Protein AF-0000000078080492 (afdb_homodimer)

Nearest PDB structures (foldseek):
  1yvw-assembly1_A  TM=6.696E-01  e=3.455E-02  Bacillus cereus
  1yxb-assembly1_C  TM=6.963E-01  e=4.583E-01  Streptomyces coelicolor
  6j22-assembly1_A  TM=6.161E-01  e=7.126E-01  Shigella flexneri
  1yvw-assembly1_A  TM=6.633E-01  e=2.382E-02  Bacillus cereus
  1yxb-assembly1_C  TM=6.963E-01  e=5.446E-01  Streptomyces coelicolor

Organism: NCBI:txid2126985

Radius of gyration: 22.15 Å; Cα contacts (8 Å, |Δi|>4): 502; chains: 2; bounding box: 46×71×59 Å

pLDDT: mean 95.59, std 10.26, range [23.62, 98.94]

Solvent-accessible surface area (backbone atoms only — not comparable to full-atom values): 17745 Å² total; per-residue (Å²): 131,82,81,79,72,78,74,51,71,54,53,49,44,43,51,50,21,51,43,71,68,43,63,60,50,94,50,61,45,82,56,41,52,79,73,38,47,66,61,50,50,50,45,51,48,54,40,50,52,27,48,50,46,27,54,50,17,54,75,65,64,33,58,69,46,34,53,49,20,53,29,46,34,52,50,44,52,42,39,44,23,31,48,40,19,44,61,55,62,61,41,35,51,41,46,50,52,26,60,59,29,23,47,17,78,30,68,68,50,34,54,50,26,46,58,50,41,64,74,37,90,91,26,77,86,54,57,61,43,67,45,77,20,74,78,71,57,35,20,41,37,25,34,64,85,79,60,46,77,42,71,28,80,76,42,46,77,64,76,64,64,79,71,70,103,131,83,80,80,73,78,75,51,72,52,52,50,45,44,51,52,21,50,43,71,68,43,62,63,49,94,48,61,46,83,56,41,52,78,74,36,46,65,61,49,49,51,46,50,47,53,37,50,51,27,49,50,46,27,55,50,18,53,75,65,62,33,59,69,47,32,52,50,21,52,28,47,33,51,52,44,50,43,41,45,24,32,47,41,20,43,63,55,64,60,42,35,51,41,44,49,53,24,60,59,30,24,45,16,80,30,67,66,50,34,53,51,26,46,57,50,42,66,74,37,90,91,27,78,86,54,57,62,43,67,45,78,19,75,76,71,56,37,20,42,36,23,34,63,85,79,61,46,76,42,70,28,78,76,42,47,78,6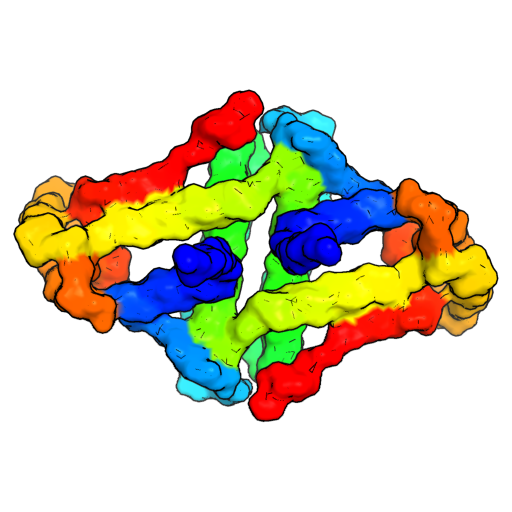3,76,63,64,79,72,70,103

InterPro domains:
  IPR021130 Phosphoribosyl-ATP pyrophosphohydrolase-like [PF01503] (13-99)
  IPR023292 NTP pyrophosphohydrolase-like domain superfamily [G3DSA:1.10.3420.10] (1-165)
  IPR033653 NTP pyrophosphohydrolase, DR2231-like [cd11530] (10-102)

Sequence (330 aa):
MSQNQEMTNFQCVGEFHEVFGHPKPATLQKNILSENPKLAQFRLSLIREEFNELIHAVEQDNMVEVIDALGDILYVVYGMGQAFGIDLDKTFRIVHASNMSKLCRNEEEAKETVEYYKTVPGFENVEVKYRLASDGTHYVVYNAESGKILKSKYFTLPNFTEMMAMSQNQEMTNFQCVGEFHEVFGHPKPATLQKNILSENPKLAQFRLSLIREEFNELIHAVEQDNMVEVIDALGDILYVVYGMGQAFGIDLDKTFRIVHASNMSKLCRNEEEAKETVEYYKTVPGFENVEVKYRLASDGTHYVVYNAESGKILKSKYFTLPNFTEMMA

Secondary structure (DSSP, 8-state):
-----PPPHHHHHHHHHHHHT----SS--TTHHHH-HHHHHHHHHHHHHHHHHHHHHHHTT-HHHHHHHHHHHHHHHHHHHHHHT--HHHHHHHHHHHHHTTSBSSHHHHHHHHHHHTTSTT-TT--EEEEE-TTSS-EEEEETTT--B---TT------GGGG-/-----PPPHHHHHHHHHHHHT----SS--TTHHHH-HHHHHHHHHHHHHHHHHHHHHHHTT-HHHHHHHHHHHHHHHHHHHHHHT--HHHHHHHHHHHHHTTSBSSHHHHHHHHHHHTTSTT-TT--EEEEE-TTSS-EEEEETTT--B---TT------GGGG-

Foldseek 3Di:
DPPPPDDDLLVVLLVVCVVVVHAADQAAQLCCCVVPVVVVVVLVVQLVVLVVQLVVCVVVVNVVSNVVSVVSNSSSVSVVCRNRRHDVVVVVVLVVVLVVQQKAQAPVQQVVQQVVLCVDPPCVPWRKDKDQDPVRGIIWIAGPVPRHTDGGPRGDDRDCPVRSD/DPPPPDDDLLVVLVVVCVVVVHAADQAAQLCCCVVPVVVVVVLVVQLVVLVVQLVVCVVVVNVVSNVVSVVSNSSSVSVVCRNRRHDVVVVVVLVVVLVVQQKAQAVVQQVVQQVVLCVDPPCVPWRKDKDQDPVRGIIWIAGPPPRHTDGGPRGDDRDCPVRSD

Structure (mmCIF, N/CA/C/O backbone):
data_AF-0000000078080492-model_v1
#
loop_
_entity.id
_entity.type
_entity.pdbx_description
1 polymer 'Nucleoside Triphosphate Pyrophosphohydrolase'
#
loop_
_atom_site.group_PDB
_atom_site.id
_atom_site.type_symbol
_atom_site.label_atom_id
_atom_site.label_alt_id
_atom_site.label_comp_id
_atom_site.label_asym_id
_atom_site.label_entity_id
_atom_site.label_seq_id
_atom_site.pdbx_PDB_ins_code
_atom_site.Cartn_x
_atom_site.Cartn_y
_atom_site.Cartn_z
_atom_site.occupancy
_atom_site.B_iso_or_equiv
_atom_site.auth_seq_id
_atom_site.auth_comp_id
_atom_site.auth_asym_id
_atom_site.auth_atom_id
_atom_site.pdbx_PDB_model_num
ATOM 1 N N . MET A 1 1 ? 5.031 -22.203 25.531 1 23.62 1 MET A N 1
ATOM 2 C CA . MET A 1 1 ? 4.23 -22.062 24.328 1 23.62 1 MET A CA 1
ATOM 3 C C . MET A 1 1 ? 4.645 -20.828 23.531 1 23.62 1 MET A C 1
ATOM 5 O O . MET A 1 1 ? 4.691 -19.734 24.078 1 23.62 1 MET A O 1
ATOM 9 N N . SER A 1 2 ? 5.57 -20.75 22.5 1 34.25 2 SER A N 1
ATOM 10 C CA . SER A 1 2 ? 6.312 -19.719 21.781 1 34.25 2 SER A CA 1
ATOM 11 C C . SER A 1 2 ? 5.391 -18.609 21.312 1 34.25 2 SER A C 1
ATOM 13 O O . SER A 1 2 ? 4.316 -18.875 20.766 1 34.25 2 SER A O 1
ATOM 15 N N . GLN A 1 3 ? 5.074 -17.516 21.875 1 36.84 3 GLN A N 1
ATOM 16 C CA . GLN A 1 3 ? 4.086 -16.453 21.703 1 36.84 3 GLN A CA 1
ATOM 17 C C . GLN A 1 3 ? 3.891 -16.109 20.234 1 36.84 3 GLN A C 1
ATOM 19 O O . GLN A 1 3 ? 4.84 -15.742 19.547 1 36.84 3 GLN A O 1
ATOM 24 N N . ASN A 1 4 ? 3.148 -16.844 19.281 1 46.03 4 ASN A N 1
ATOM 25 C CA . ASN A 1 4 ? 2.896 -16.891 17.844 1 46.03 4 ASN A CA 1
ATOM 26 C C . ASN A 1 4 ? 2.703 -15.492 17.266 1 46.03 4 ASN A C 1
ATOM 28 O O . ASN A 1 4 ? 1.599 -14.953 17.297 1 46.03 4 ASN A O 1
ATOM 32 N N . GLN A 1 5 ? 3.666 -14.602 17.344 1 64.38 5 GLN A N 1
ATOM 33 C CA . GLN A 1 5 ? 3.584 -13.242 16.828 1 64.38 5 GLN A CA 1
ATOM 34 C C . GLN A 1 5 ? 3.061 -13.227 15.398 1 64.38 5 GLN A C 1
ATOM 36 O O . GLN A 1 5 ? 3.535 -13.984 14.547 1 64.38 5 GLN A O 1
ATOM 41 N N . GLU A 1 6 ? 1.846 -12.648 15.117 1 86.06 6 GLU A N 1
ATOM 42 C CA . GLU A 1 6 ? 1.227 -12.539 13.797 1 86.06 6 GLU A CA 1
ATOM 43 C C . GLU A 1 6 ? 2.17 -11.875 12.797 1 86.06 6 GLU A C 1
ATOM 45 O O . GLU A 1 6 ? 2.842 -10.898 13.133 1 86.06 6 GLU A O 1
ATOM 50 N N . MET A 1 7 ? 2.443 -12.523 11.633 1 94.31 7 MET A N 1
ATOM 51 C CA . MET A 1 7 ? 3.307 -12 10.578 1 94.31 7 MET A CA 1
ATOM 52 C C . MET A 1 7 ? 2.875 -10.594 10.172 1 94.31 7 MET A C 1
ATOM 54 O O . MET A 1 7 ? 1.679 -10.312 10.078 1 94.31 7 MET A O 1
ATOM 58 N N . THR A 1 8 ? 3.852 -9.688 9.961 1 96.62 8 THR A N 1
ATOM 59 C CA . THR A 1 8 ? 3.562 -8.391 9.359 1 96.62 8 THR A CA 1
ATOM 60 C C . THR A 1 8 ? 3.164 -8.547 7.895 1 96.62 8 THR A C 1
ATOM 62 O O . THR A 1 8 ? 3.322 -9.625 7.316 1 96.62 8 THR A O 1
ATOM 65 N N . ASN A 1 9 ? 2.629 -7.547 7.316 1 97.12 9 ASN A N 1
ATOM 66 C CA . ASN A 1 9 ? 2.275 -7.582 5.898 1 97.12 9 ASN A CA 1
ATOM 67 C C . ASN A 1 9 ? 3.488 -7.891 5.027 1 97.12 9 ASN A C 1
ATOM 69 O O . ASN A 1 9 ? 3.404 -8.703 4.105 1 97.12 9 ASN A O 1
ATOM 73 N N . PHE A 1 10 ? 4.59 -7.254 5.371 1 98.12 10 PHE A N 1
ATOM 74 C CA . PHE A 1 10 ? 5.816 -7.48 4.617 1 98.12 10 PHE A CA 1
ATOM 75 C C . PHE A 1 10 ? 6.25 -8.938 4.707 1 98.12 10 PHE A C 1
ATOM 77 O O . PHE A 1 10 ? 6.633 -9.539 3.705 1 98.12 10 PHE A O 1
ATOM 84 N N . GLN A 1 11 ? 6.137 -9.523 5.844 1 97.69 11 GLN A N 1
ATOM 85 C CA . GLN A 1 11 ? 6.504 -10.914 6.051 1 97.69 11 GLN A CA 1
ATOM 86 C C . GLN A 1 11 ? 5.555 -11.852 5.305 1 97.69 11 GLN A C 1
ATOM 88 O O . GLN A 1 11 ? 5.98 -12.875 4.762 1 97.69 11 GLN A O 1
ATOM 93 N N . CYS A 1 12 ? 4.281 -11.523 5.297 1 98.06 12 CYS A N 1
ATOM 94 C CA . CYS A 1 12 ? 3.309 -12.312 4.551 1 98.06 12 CYS A CA 1
ATOM 95 C C . CYS A 1 12 ? 3.676 -12.375 3.074 1 98.06 12 CYS A C 1
ATOM 97 O O . CYS A 1 12 ? 3.723 -13.453 2.486 1 98.06 12 CYS A O 1
ATOM 99 N N . VAL A 1 13 ? 3.98 -11.25 2.492 1 98.62 13 VAL A N 1
ATOM 100 C CA . VAL A 1 13 ? 4.309 -11.203 1.07 1 98.62 13 VAL A CA 1
ATOM 101 C C . VAL A 1 13 ? 5.648 -11.891 0.829 1 98.62 13 VAL A C 1
ATOM 103 O O . VAL A 1 13 ? 5.859 -12.508 -0.217 1 98.62 13 VAL A O 1
ATOM 106 N N . GLY A 1 14 ? 6.531 -11.797 1.811 1 98.12 14 GLY A N 1
ATOM 107 C CA . GLY A 1 14 ? 7.766 -12.562 1.732 1 98.12 14 GLY A CA 1
ATOM 108 C C . GLY A 1 14 ? 7.535 -14.062 1.642 1 98.12 14 GLY A C 1
ATOM 109 O O . GLY A 1 14 ? 8.211 -14.75 0.876 1 98.12 14 GLY A O 1
ATOM 110 N N . GLU A 1 15 ? 6.648 -14.508 2.477 1 97.06 15 GLU A N 1
ATOM 111 C CA . GLU A 1 15 ? 6.27 -15.914 2.408 1 97.06 15 GLU A CA 1
ATOM 112 C C . GLU A 1 15 ? 5.773 -16.281 1.015 1 97.06 15 GLU A C 1
ATOM 114 O O . GLU A 1 15 ? 6.168 -17.312 0.463 1 97.06 15 GLU A O 1
ATOM 119 N N . PHE A 1 16 ? 4.938 -15.516 0.459 1 97.94 16 PHE A N 1
ATOM 120 C CA . PHE A 1 16 ? 4.422 -15.727 -0.889 1 97.94 16 PHE A CA 1
ATOM 121 C C . PHE A 1 16 ? 5.562 -15.781 -1.901 1 97.94 16 PHE A C 1
ATOM 123 O O . PHE A 1 16 ? 5.613 -16.688 -2.732 1 97.94 16 PHE A O 1
ATOM 130 N N . HIS A 1 17 ? 6.457 -14.805 -1.803 1 97.81 17 HIS A N 1
ATOM 131 C CA . HIS A 1 17 ? 7.586 -14.75 -2.725 1 97.81 17 HIS A CA 1
ATOM 132 C C . HIS A 1 17 ? 8.438 -16.016 -2.617 1 97.81 17 HIS A C 1
ATOM 134 O O . HIS A 1 17 ? 8.859 -16.562 -3.633 1 97.81 17 HIS A O 1
ATOM 140 N N . GLU A 1 18 ? 8.648 -16.375 -1.437 1 95.94 18 GLU A N 1
ATOM 141 C CA . GLU A 1 18 ? 9.477 -17.562 -1.208 1 95.94 18 GLU A CA 1
ATOM 142 C C . GLU A 1 18 ? 8.836 -18.797 -1.813 1 95.94 18 GLU A C 1
ATOM 144 O O . GLU A 1 18 ? 9.469 -19.516 -2.586 1 95.94 18 GLU A O 1
ATOM 149 N N . VAL A 1 19 ? 7.621 -19.016 -1.55 1 95.81 19 VAL A N 1
ATOM 150 C CA . VAL A 1 19 ? 6.961 -20.266 -1.909 1 95.81 19 VAL A CA 1
ATOM 151 C C . VAL A 1 19 ? 6.703 -20.312 -3.414 1 95.81 19 VAL A C 1
ATOM 153 O O . VAL A 1 19 ? 6.773 -21.375 -4.035 1 95.81 19 VAL A O 1
ATOM 156 N N . PHE A 1 20 ? 6.504 -19.188 -4.031 1 96.44 20 PHE A N 1
ATOM 157 C CA . PHE A 1 20 ? 6.141 -19.141 -5.441 1 96.44 20 PHE A CA 1
ATOM 158 C C . PHE A 1 20 ? 7.355 -18.812 -6.305 1 96.44 20 PHE A C 1
ATOM 160 O O . PHE A 1 20 ? 7.25 -18.719 -7.527 1 96.44 20 PHE A O 1
ATOM 167 N N . GLY A 1 21 ? 8.508 -18.562 -5.66 1 93.94 21 GLY A N 1
ATOM 168 C CA . GLY A 1 21 ? 9.75 -18.406 -6.391 1 93.94 21 GLY A CA 1
ATOM 169 C C . GLY A 1 21 ? 9.93 -17.031 -6.977 1 93.94 21 GLY A C 1
ATOM 170 O O . GLY A 1 21 ? 10.523 -16.875 -8.047 1 93.94 21 GLY A O 1
ATOM 171 N N . HIS A 1 22 ? 9.336 -16.047 -6.359 1 95.69 22 HIS A N 1
ATOM 172 C CA . HIS A 1 22 ? 9.555 -14.656 -6.734 1 95.69 22 HIS A CA 1
ATOM 173 C C . HIS A 1 22 ? 10.82 -14.102 -6.082 1 95.69 22 HIS A C 1
ATOM 175 O O . HIS A 1 22 ? 11.289 -14.641 -5.074 1 95.69 22 HIS A O 1
ATOM 181 N N . PRO A 1 23 ? 11.375 -13.062 -6.672 1 96.88 23 PRO A N 1
ATOM 182 C CA . PRO A 1 23 ? 12.586 -12.484 -6.078 1 96.88 23 PRO A CA 1
ATOM 183 C C . PRO A 1 23 ? 12.383 -12.07 -4.621 1 96.88 23 PRO A C 1
ATOM 185 O O . PRO A 1 23 ? 11.375 -11.438 -4.285 1 96.88 23 PRO A O 1
ATOM 188 N N . LYS A 1 24 ? 13.297 -12.477 -3.854 1 97.62 24 LYS A N 1
ATOM 189 C CA . LYS A 1 24 ? 13.297 -12.141 -2.434 1 97.62 24 LYS A CA 1
ATOM 190 C C . LYS A 1 24 ? 14.719 -12.039 -1.891 1 97.62 24 LYS A C 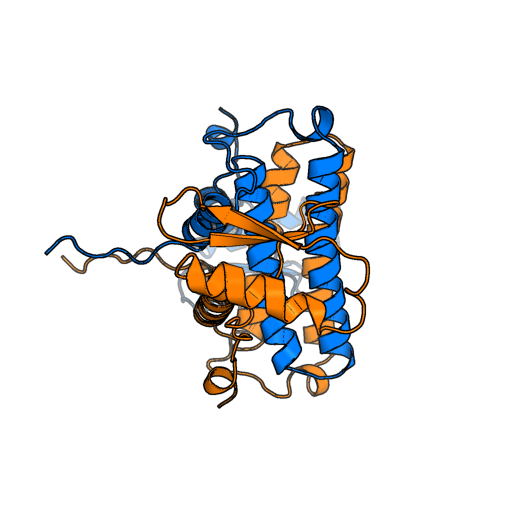1
ATOM 192 O O . LYS A 1 24 ? 15.109 -12.812 -1.009 1 97.62 24 LYS A O 1
ATOM 197 N N . PRO A 1 25 ? 15.477 -11.047 -2.381 1 98 25 PRO A N 1
ATOM 198 C CA . PRO A 1 25 ? 16.828 -10.891 -1.854 1 98 25 PRO A CA 1
ATOM 199 C C . PRO A 1 25 ? 16.859 -10.57 -0.361 1 98 25 PRO A C 1
ATOM 201 O O . PRO A 1 25 ? 15.914 -9.969 0.157 1 98 25 PRO A O 1
ATOM 204 N N . ALA A 1 26 ? 17.922 -10.898 0.287 1 95.19 26 ALA A N 1
ATOM 205 C CA . ALA A 1 26 ? 18.062 -10.734 1.731 1 95.19 26 ALA A CA 1
ATOM 206 C C . ALA A 1 26 ? 18.391 -9.289 2.086 1 95.19 26 ALA A C 1
ATOM 208 O O . ALA A 1 26 ? 18.172 -8.852 3.217 1 95.19 26 ALA A O 1
ATOM 209 N N . THR A 1 27 ? 18.984 -8.594 1.084 1 96.62 27 THR A N 1
ATOM 210 C CA . THR A 1 27 ? 19.422 -7.223 1.345 1 96.62 27 THR A CA 1
ATOM 211 C C . THR A 1 27 ? 18.984 -6.293 0.217 1 96.62 27 THR A C 1
ATOM 213 O O . THR A 1 27 ? 18.609 -6.75 -0.864 1 96.62 27 THR A O 1
ATOM 216 N N . LEU A 1 28 ? 19.078 -5.035 0.486 1 98 28 LEU A N 1
ATOM 217 C CA . LEU A 1 28 ? 18.719 -4.016 -0.495 1 98 28 LEU A CA 1
ATOM 218 C C . LEU A 1 28 ? 19.531 -4.195 -1.777 1 98 28 LEU A C 1
ATOM 220 O O . LEU A 1 28 ? 20.75 -4.344 -1.729 1 98 28 LEU A O 1
ATOM 224 N N . GLN A 1 29 ? 18.844 -4.211 -2.879 1 97.56 29 GLN A N 1
ATOM 225 C CA . GLN A 1 29 ? 19.484 -4.203 -4.188 1 97.56 29 GLN A CA 1
ATOM 226 C C . GLN A 1 29 ? 19.656 -2.781 -4.707 1 97.56 29 GLN A C 1
ATOM 228 O O . GLN A 1 29 ? 18.875 -2.318 -5.535 1 97.56 29 GLN A O 1
ATOM 233 N N . LYS A 1 30 ? 20.688 -2.125 -4.359 1 96.19 30 LYS A N 1
ATOM 234 C CA . LYS A 1 30 ? 20.875 -0.688 -4.527 1 96.19 30 LYS A CA 1
ATOM 235 C C . LYS A 1 30 ? 20.859 -0.297 -6 1 96.19 30 LYS A C 1
ATOM 237 O O . LYS A 1 30 ? 20.375 0.782 -6.355 1 96.19 30 LYS A O 1
ATOM 242 N N . ASN A 1 31 ? 21.297 -1.219 -6.867 1 97.19 31 ASN A N 1
ATOM 243 C CA . ASN A 1 31 ? 21.453 -0.868 -8.273 1 97.19 31 ASN A CA 1
ATOM 244 C C . ASN A 1 31 ? 20.453 -1.615 -9.148 1 97.19 31 ASN A C 1
ATOM 246 O O . ASN A 1 31 ? 20.625 -1.7 -10.367 1 97.19 31 ASN A O 1
ATOM 250 N N . ILE A 1 32 ? 19.391 -2.113 -8.586 1 98.06 32 ILE A N 1
ATOM 251 C CA . ILE A 1 32 ? 18.469 -3.01 -9.273 1 98.06 32 ILE A CA 1
ATOM 252 C C . ILE A 1 32 ? 17.781 -2.264 -10.414 1 98.06 32 ILE A C 1
ATOM 254 O O . ILE A 1 32 ? 17.453 -2.859 -11.445 1 98.06 32 ILE A O 1
ATOM 258 N N . LEU A 1 33 ? 17.578 -0.98 -10.297 1 98.31 33 LEU A N 1
ATOM 259 C CA . LEU A 1 33 ? 16.859 -0.207 -11.312 1 98.31 33 LEU A CA 1
ATOM 260 C C . LEU A 1 33 ? 17.641 -0.181 -12.625 1 98.31 33 LEU A C 1
ATOM 262 O O . LEU A 1 33 ? 17.047 -0.319 -13.703 1 98.31 33 LEU A O 1
ATOM 266 N N . SER A 1 34 ? 18.891 -0.014 -12.508 1 97.69 34 SER A N 1
ATOM 267 C CA . SER A 1 34 ? 19.734 -0.005 -13.695 1 97.69 34 SER A CA 1
ATOM 268 C C . SER A 1 34 ? 20.125 -1.421 -14.102 1 97.69 34 SER A C 1
ATOM 270 O O . SER A 1 34 ? 20.281 -1.711 -15.289 1 97.69 34 SER A O 1
ATOM 272 N N . GLU A 1 35 ? 20.266 -2.355 -13.141 1 97.94 35 GLU A N 1
ATOM 273 C CA . GLU A 1 35 ? 20.75 -3.711 -13.398 1 97.94 35 GLU A CA 1
ATOM 274 C C . GLU A 1 35 ? 19.656 -4.586 -13.984 1 97.94 35 GLU A C 1
ATOM 276 O O . GLU A 1 35 ? 19.922 -5.508 -14.75 1 97.94 35 GLU A O 1
ATOM 281 N N . ASN A 1 36 ? 18.469 -4.352 -13.625 1 98.12 36 ASN A N 1
ATOM 282 C CA . ASN A 1 36 ? 17.328 -5.133 -14.078 1 98.12 36 ASN A CA 1
ATOM 283 C C . ASN A 1 36 ? 16.109 -4.25 -14.328 1 98.12 36 ASN A C 1
ATOM 285 O O . ASN A 1 36 ? 15.102 -4.363 -13.633 1 98.12 36 ASN A O 1
ATOM 289 N N . PRO A 1 37 ? 16.141 -3.375 -15.336 1 98 37 PRO A N 1
ATOM 290 C CA . PRO A 1 37 ? 15.023 -2.463 -15.617 1 98 37 PRO A CA 1
ATOM 291 C C . PRO A 1 37 ? 13.727 -3.197 -15.945 1 98 37 PRO A C 1
ATOM 293 O O . PRO A 1 37 ? 12.633 -2.676 -15.695 1 98 37 PRO A O 1
ATOM 296 N N . LYS A 1 38 ? 13.844 -4.383 -16.422 1 97.94 38 LYS A N 1
ATOM 297 C CA . LYS A 1 38 ? 12.648 -5.156 -16.75 1 97.94 38 LYS A CA 1
ATOM 298 C C . LYS A 1 38 ? 11.883 -5.523 -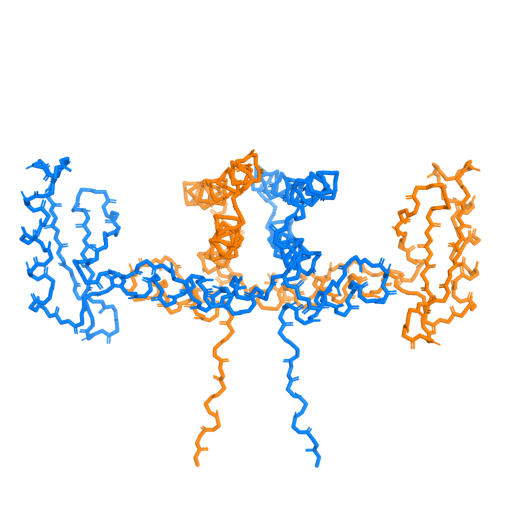15.477 1 97.94 38 LYS A C 1
ATOM 300 O O . LYS A 1 38 ? 10.648 -5.441 -15.445 1 97.94 38 LYS A O 1
ATOM 305 N N . LEU A 1 39 ? 12.633 -5.941 -14.445 1 98.06 39 LEU A N 1
ATOM 306 C CA . LEU A 1 39 ? 11.992 -6.246 -13.172 1 98.06 39 LEU A CA 1
ATOM 307 C C . LEU A 1 39 ? 11.312 -5.008 -12.594 1 98.06 39 LEU A C 1
ATOM 309 O O . LEU A 1 39 ? 10.18 -5.082 -12.109 1 98.06 39 LEU A O 1
ATOM 313 N N . ALA A 1 40 ? 12.008 -3.885 -12.648 1 98.69 40 ALA A N 1
ATOM 314 C CA . ALA A 1 40 ? 11.438 -2.639 -12.133 1 98.69 40 ALA A CA 1
ATOM 315 C C . ALA A 1 40 ? 10.156 -2.271 -12.875 1 98.69 40 ALA A C 1
ATOM 317 O O . ALA A 1 40 ? 9.156 -1.92 -12.258 1 98.69 40 ALA A O 1
ATOM 318 N N . GLN A 1 41 ? 10.172 -2.395 -14.164 1 98.5 41 GLN A N 1
ATOM 319 C CA . GLN A 1 41 ? 9.008 -2.059 -14.977 1 98.5 41 GLN A CA 1
ATOM 320 C C . GLN A 1 41 ? 7.859 -3.025 -14.711 1 98.5 41 GLN A C 1
ATOM 322 O O . GLN A 1 41 ? 6.691 -2.625 -14.695 1 98.5 41 GLN A O 1
ATOM 327 N N . PHE A 1 42 ? 8.211 -4.266 -14.555 1 98.19 42 PHE A N 1
ATOM 328 C CA . PHE A 1 42 ? 7.195 -5.266 -14.242 1 98.19 42 PHE A CA 1
ATOM 329 C C . PHE A 1 42 ? 6.488 -4.93 -12.93 1 98.19 42 PHE A C 1
ATOM 331 O O . PHE A 1 42 ? 5.258 -4.945 -12.867 1 98.19 42 PHE A O 1
ATOM 338 N N . ARG A 1 43 ? 7.281 -4.566 -11.906 1 98.81 43 ARG A N 1
ATOM 339 C CA . ARG A 1 43 ? 6.703 -4.227 -10.609 1 98.81 43 ARG A CA 1
ATOM 340 C C . ARG A 1 43 ? 5.824 -2.986 -10.711 1 98.81 43 ARG A C 1
ATOM 342 O O . ARG A 1 43 ? 4.742 -2.936 -10.117 1 98.81 43 ARG A O 1
ATOM 349 N N . LEU A 1 44 ? 6.27 -1.999 -11.477 1 98.88 44 LEU A N 1
ATOM 350 C CA . LEU A 1 44 ? 5.461 -0.806 -11.703 1 98.88 44 LEU A CA 1
ATOM 351 C C . LEU A 1 44 ? 4.145 -1.165 -12.383 1 98.88 44 LEU A C 1
ATOM 353 O O . LEU A 1 44 ? 3.094 -0.624 -12.031 1 98.88 44 LEU A O 1
ATOM 357 N N . SER A 1 45 ? 4.227 -2.057 -13.281 1 98.75 45 SER A N 1
ATOM 358 C CA . SER A 1 45 ? 3.029 -2.416 -14.031 1 98.75 45 SER A CA 1
ATOM 359 C C . SER A 1 45 ? 2.002 -3.104 -13.141 1 98.75 45 SER A C 1
ATOM 361 O O . SER A 1 45 ? 0.795 -2.932 -13.32 1 98.75 45 SER A O 1
ATOM 363 N N . LEU A 1 46 ? 2.459 -3.949 -12.195 1 98.62 46 LEU A N 1
ATOM 364 C CA . LEU A 1 46 ? 1.541 -4.594 -11.266 1 98.62 46 LEU A CA 1
ATOM 365 C C . LEU A 1 46 ? 0.804 -3.559 -10.422 1 98.62 46 LEU A C 1
ATOM 367 O O . LEU A 1 46 ? -0.407 -3.666 -10.219 1 98.62 46 LEU A O 1
ATOM 371 N N . ILE A 1 47 ? 1.51 -2.543 -9.953 1 98.94 47 ILE A N 1
ATOM 372 C CA . ILE A 1 47 ? 0.893 -1.5 -9.141 1 98.94 47 ILE A CA 1
ATOM 373 C C . ILE A 1 47 ? -0.091 -0.7 -9.992 1 98.94 47 ILE A C 1
ATOM 375 O O . ILE A 1 47 ? -1.207 -0.41 -9.555 1 98.94 47 ILE A O 1
ATOM 379 N N . ARG A 1 48 ? 0.311 -0.373 -11.203 1 98.88 48 ARG A N 1
ATOM 380 C CA . ARG A 1 48 ? -0.55 0.366 -12.117 1 98.88 48 ARG A CA 1
ATOM 381 C C . ARG A 1 48 ? -1.855 -0.381 -12.367 1 98.88 48 ARG A C 1
ATOM 383 O O . ARG A 1 48 ? -2.93 0.223 -12.383 1 98.88 48 ARG A O 1
ATOM 390 N N . GLU A 1 49 ? -1.758 -1.624 -12.578 1 98.81 49 GLU A N 1
ATOM 391 C CA . GLU A 1 49 ? -2.936 -2.443 -12.844 1 98.81 49 GLU A CA 1
ATOM 392 C C . GLU A 1 49 ? -3.916 -2.398 -11.68 1 98.81 49 GLU A C 1
ATOM 394 O O . GLU A 1 49 ? -5.113 -2.176 -11.867 1 98.81 49 GLU A O 1
ATOM 399 N N . GLU A 1 50 ? -3.412 -2.645 -10.461 1 98.81 50 GLU A N 1
ATOM 400 C CA . GLU A 1 50 ? -4.301 -2.617 -9.305 1 98.81 50 GLU A CA 1
ATOM 401 C C . GLU A 1 50 ? -4.902 -1.229 -9.102 1 98.81 50 GLU A C 1
ATOM 403 O O . GLU A 1 50 ? -6.055 -1.101 -8.688 1 98.81 50 GLU A O 1
ATOM 408 N N . PHE A 1 51 ? -4.125 -0.169 -9.352 1 98.94 51 PHE A N 1
ATOM 409 C CA . PHE A 1 51 ? -4.652 1.183 -9.203 1 98.94 51 PHE A CA 1
ATOM 410 C C . PHE A 1 51 ? -5.758 1.444 -10.219 1 98.94 51 PHE A C 1
ATOM 412 O O . PHE A 1 51 ? -6.77 2.066 -9.898 1 98.94 51 PHE A O 1
ATOM 419 N N . ASN A 1 52 ? -5.492 0.975 -11.422 1 98.88 52 ASN A N 1
ATOM 420 C CA . ASN A 1 52 ? -6.531 1.114 -12.438 1 98.88 52 ASN A CA 1
ATOM 421 C C . ASN A 1 52 ? -7.812 0.384 -12.031 1 98.88 52 ASN A C 1
ATOM 423 O O . ASN A 1 52 ? -8.914 0.867 -12.297 1 98.88 52 ASN A O 1
ATOM 427 N N . GLU A 1 53 ? -7.699 -0.776 -11.422 1 98.88 53 GLU A N 1
ATOM 428 C CA . GLU A 1 53 ? -8.867 -1.492 -10.922 1 98.88 53 GLU A CA 1
ATOM 429 C C . GLU A 1 53 ? -9.594 -0.682 -9.852 1 98.88 53 GLU A C 1
ATOM 431 O O . GLU A 1 53 ? -10.82 -0.695 -9.781 1 98.88 53 GLU A O 1
ATOM 436 N N . LEU A 1 54 ? -8.859 -0.013 -9.039 1 98.94 54 LEU A N 1
ATOM 437 C CA . LEU A 1 54 ? -9.461 0.841 -8.016 1 98.94 54 LEU A CA 1
ATOM 438 C C . LEU A 1 54 ? -10.25 1.977 -8.656 1 98.94 54 LEU A C 1
ATOM 440 O O . LEU A 1 54 ? -11.391 2.242 -8.266 1 98.94 54 LEU A O 1
ATOM 444 N N . ILE A 1 55 ? -9.602 2.645 -9.641 1 98.88 55 ILE A N 1
ATOM 445 C CA . ILE A 1 55 ? -10.266 3.736 -10.344 1 98.88 55 ILE A CA 1
ATOM 446 C C . ILE A 1 55 ? -11.578 3.24 -10.945 1 98.88 55 ILE A C 1
ATOM 448 O O . ILE A 1 55 ? -12.625 3.875 -10.781 1 98.88 55 ILE A O 1
ATOM 452 N N . HIS A 1 56 ? -11.5 2.109 -11.578 1 98.81 56 HIS A N 1
ATOM 453 C CA . HIS A 1 56 ? -12.688 1.532 -12.203 1 98.81 56 HIS A CA 1
ATOM 454 C C . HIS A 1 56 ? -13.75 1.206 -11.164 1 98.81 56 HIS A C 1
ATOM 456 O O . HIS A 1 56 ? -14.938 1.452 -11.383 1 98.81 56 HIS A O 1
ATOM 462 N N . ALA A 1 57 ? -13.359 0.585 -10.039 1 98.75 57 ALA A N 1
ATOM 463 C CA . ALA A 1 57 ? -14.297 0.231 -8.977 1 98.75 57 ALA A CA 1
ATOM 464 C C . ALA A 1 57 ? -15.016 1.467 -8.445 1 98.75 57 ALA A C 1
ATOM 466 O O . ALA A 1 57 ? -16.219 1.427 -8.18 1 98.75 57 ALA A O 1
ATOM 467 N N . VAL A 1 58 ? -14.266 2.568 -8.258 1 98.75 58 VAL A N 1
ATOM 468 C CA . VAL A 1 58 ? -14.844 3.818 -7.777 1 98.75 58 VAL A CA 1
ATOM 469 C C . VAL A 1 58 ? -15.844 4.352 -8.805 1 98.75 58 VAL A C 1
ATOM 471 O O . VAL A 1 58 ? -16.953 4.758 -8.445 1 98.75 58 VAL A O 1
ATOM 474 N N . GLU A 1 59 ? -15.461 4.312 -10.055 1 98.25 59 GLU A N 1
ATOM 475 C CA . GLU A 1 59 ? -16.328 4.793 -11.125 1 98.25 59 GLU A CA 1
ATOM 476 C C . GLU A 1 59 ? -17.609 3.975 -11.203 1 98.25 59 GLU A C 1
ATOM 478 O O . GLU A 1 59 ? -18.672 4.508 -11.516 1 98.25 59 GLU A O 1
ATOM 483 N N . GLN A 1 60 ? -17.547 2.711 -10.898 1 98.06 60 GLN A N 1
ATOM 484 C CA . GLN A 1 60 ? -18.688 1.814 -11 1 98.06 60 GLN A CA 1
ATOM 485 C C . GLN A 1 60 ? -19.484 1.771 -9.695 1 98.06 60 GLN A C 1
ATOM 487 O O . GLN A 1 60 ? -20.438 1.001 -9.562 1 98.06 60 GLN A O 1
ATOM 492 N N . ASP A 1 61 ? -19.047 2.529 -8.75 1 98.12 61 ASP A N 1
ATOM 493 C CA . ASP A 1 61 ? -19.688 2.557 -7.441 1 98.12 61 ASP A CA 1
ATOM 494 C C . ASP A 1 61 ? -19.766 1.155 -6.836 1 98.12 61 ASP A C 1
ATOM 496 O O . ASP A 1 61 ? -20.828 0.729 -6.371 1 98.12 61 ASP A O 1
ATOM 500 N N . ASN A 1 62 ? -18.703 0.4 -6.887 1 97.62 62 ASN A N 1
ATOM 501 C CA . ASN A 1 62 ? -18.625 -0.978 -6.41 1 97.62 62 ASN A CA 1
ATOM 502 C C . ASN A 1 62 ? -17.672 -1.104 -5.227 1 97.62 62 ASN A C 1
ATOM 504 O O . ASN A 1 62 ? -16.469 -1.302 -5.41 1 97.62 62 ASN A O 1
ATOM 508 N N . MET A 1 63 ? -18.203 -1.065 -4.051 1 97.88 63 MET A N 1
ATOM 509 C CA . MET A 1 63 ? -17.406 -1.012 -2.834 1 97.88 63 MET A CA 1
ATOM 510 C C . MET A 1 63 ? -16.641 -2.316 -2.629 1 97.88 63 MET A C 1
ATOM 512 O O . MET A 1 63 ? -15.508 -2.311 -2.131 1 97.88 63 MET A O 1
ATOM 516 N N . VAL A 1 64 ? -17.203 -3.453 -3.01 1 97.81 64 VAL A N 1
ATOM 517 C CA . VAL A 1 64 ? -16.516 -4.73 -2.879 1 97.81 64 VAL A CA 1
ATOM 518 C C . VAL A 1 64 ? -15.219 -4.703 -3.686 1 97.81 64 VAL A C 1
ATOM 520 O O . VAL A 1 64 ? -14.164 -5.113 -3.193 1 97.81 64 VAL A O 1
ATOM 523 N N . GLU A 1 65 ? -15.32 -4.199 -4.902 1 98.19 65 GLU A N 1
ATOM 524 C CA . GLU A 1 65 ? -14.148 -4.129 -5.77 1 98.19 65 GLU A CA 1
ATOM 525 C C . GLU A 1 65 ? -13.164 -3.064 -5.285 1 98.19 65 GLU A C 1
ATOM 527 O O . GLU A 1 65 ? -11.961 -3.184 -5.5 1 98.19 65 GLU A O 1
ATOM 532 N N . VAL A 1 66 ? -13.672 -2.021 -4.621 1 98.81 66 VAL A N 1
ATOM 533 C CA . VAL A 1 66 ? -12.789 -1.028 -4.016 1 98.81 66 VAL A CA 1
ATOM 534 C C . VAL A 1 66 ? -11.953 -1.68 -2.914 1 98.81 66 VAL A C 1
ATOM 536 O O . VAL A 1 66 ? -10.734 -1.521 -2.875 1 98.81 66 VAL A O 1
ATOM 539 N N . ILE A 1 67 ? -12.617 -2.438 -2.059 1 98.75 67 ILE A N 1
ATOM 540 C CA . ILE A 1 67 ? -11.938 -3.133 -0.972 1 98.75 67 ILE A CA 1
ATOM 541 C C . ILE A 1 67 ? -10.891 -4.086 -1.543 1 98.75 67 ILE A C 1
ATOM 543 O O . ILE A 1 67 ? -9.742 -4.102 -1.091 1 98.75 67 ILE A O 1
ATOM 547 N N . ASP A 1 68 ? -11.289 -4.801 -2.539 1 98.69 68 ASP A N 1
ATOM 548 C CA . ASP A 1 68 ? -10.398 -5.762 -3.184 1 98.69 68 ASP A CA 1
ATOM 549 C C . ASP A 1 68 ? -9.18 -5.062 -3.771 1 98.69 68 ASP A C 1
ATOM 551 O O . ASP A 1 68 ? -8.039 -5.484 -3.537 1 98.69 68 ASP A O 1
ATOM 555 N N . ALA A 1 69 ? -9.406 -3.98 -4.5 1 98.88 69 ALA A N 1
ATOM 556 C CA . ALA A 1 69 ? -8.336 -3.262 -5.184 1 98.88 69 ALA A CA 1
ATOM 557 C C . ALA A 1 69 ? -7.367 -2.639 -4.184 1 98.88 69 ALA A C 1
ATOM 559 O O . ALA A 1 69 ? -6.152 -2.643 -4.398 1 98.88 69 ALA A O 1
ATOM 560 N N . LEU A 1 70 ? -7.887 -2.094 -3.094 1 98.94 70 LEU A N 1
ATOM 561 C CA . LEU A 1 70 ? -7.02 -1.531 -2.064 1 98.94 70 LEU A CA 1
ATOM 562 C C . LEU A 1 70 ? -6.105 -2.602 -1.477 1 98.94 70 LEU A C 1
ATOM 564 O O . LEU A 1 70 ? -4.906 -2.377 -1.311 1 98.94 70 LEU A O 1
ATOM 568 N N . GLY A 1 71 ? -6.676 -3.777 -1.167 1 98.88 71 GLY A N 1
ATOM 569 C CA . GLY A 1 71 ? -5.863 -4.887 -0.694 1 98.88 71 GLY A CA 1
ATOM 570 C C . GLY A 1 71 ? -4.797 -5.309 -1.685 1 98.88 71 GLY A C 1
ATOM 571 O O . GLY A 1 71 ? -3.65 -5.555 -1.303 1 98.88 71 GLY A O 1
ATOM 572 N N . ASP A 1 72 ? -5.191 -5.375 -2.947 1 98.88 72 ASP A N 1
ATOM 573 C CA . ASP A 1 72 ? -4.27 -5.797 -3.996 1 98.88 72 ASP A CA 1
ATOM 574 C C . ASP A 1 72 ? -3.141 -4.781 -4.172 1 98.88 72 ASP A C 1
ATOM 576 O O . ASP A 1 72 ? -1.998 -5.16 -4.441 1 98.88 72 ASP A O 1
ATOM 580 N N . ILE A 1 73 ? -3.434 -3.496 -4.066 1 98.94 73 ILE A N 1
ATOM 581 C CA . ILE A 1 73 ? -2.389 -2.484 -4.188 1 98.94 73 ILE A CA 1
ATOM 582 C C . ILE A 1 73 ? -1.359 -2.674 -3.074 1 98.94 73 ILE A C 1
ATOM 584 O O . ILE A 1 73 ? -0.153 -2.686 -3.332 1 98.94 73 ILE A O 1
ATOM 588 N N . LEU A 1 74 ? -1.849 -2.814 -1.828 1 98.94 74 LEU A N 1
ATOM 589 C CA . LEU A 1 74 ? -0.919 -3.078 -0.736 1 98.94 74 LEU A CA 1
ATOM 590 C C . LEU A 1 74 ? -0.031 -4.277 -1.055 1 98.94 74 LEU A C 1
ATOM 592 O O . LEU A 1 74 ? 1.19 -4.207 -0.9 1 98.94 74 LEU A O 1
ATOM 596 N N . TYR A 1 75 ? -0.623 -5.332 -1.52 1 98.94 75 TYR A N 1
ATOM 597 C CA . TYR A 1 75 ? 0.075 -6.594 -1.744 1 98.94 75 TYR A CA 1
ATOM 598 C C . TYR A 1 75 ? 1.195 -6.422 -2.762 1 98.94 75 TYR A C 1
ATOM 600 O O . TYR A 1 75 ? 2.318 -6.883 -2.543 1 98.94 75 TYR A O 1
ATOM 608 N N . VAL A 1 76 ? 0.881 -5.73 -3.863 1 98.94 76 VAL A N 1
ATOM 609 C CA . VAL A 1 76 ? 1.875 -5.629 -4.926 1 98.94 76 VAL A CA 1
ATOM 610 C C . VAL A 1 76 ? 2.939 -4.602 -4.539 1 98.94 76 VAL A C 1
ATOM 612 O O . VAL A 1 76 ? 4.102 -4.73 -4.926 1 98.94 76 VAL A O 1
ATOM 615 N N . VAL A 1 77 ? 2.611 -3.584 -3.727 1 98.94 77 VAL A N 1
ATOM 616 C CA . VAL A 1 77 ? 3.611 -2.652 -3.219 1 98.94 77 VAL A CA 1
ATOM 617 C C . VAL A 1 77 ? 4.59 -3.389 -2.307 1 98.94 77 VAL A C 1
ATOM 619 O O . VAL A 1 77 ? 5.809 -3.285 -2.479 1 98.94 77 VAL A O 1
ATOM 622 N N . TYR A 1 78 ? 4.062 -4.152 -1.374 1 98.88 78 TYR A N 1
ATOM 623 C CA . TYR A 1 78 ? 4.938 -4.961 -0.534 1 98.88 78 TYR A CA 1
ATOM 624 C C . TYR A 1 78 ? 5.77 -5.922 -1.378 1 98.88 78 TYR A C 1
ATOM 626 O O . TYR A 1 78 ? 6.914 -6.227 -1.039 1 98.88 78 TYR A O 1
ATOM 634 N N . GLY A 1 79 ? 5.203 -6.438 -2.453 1 98.88 79 GLY A N 1
ATOM 635 C CA . GLY A 1 79 ? 5.938 -7.305 -3.359 1 98.88 79 GLY A CA 1
ATOM 636 C C . GLY A 1 79 ? 7.156 -6.637 -3.971 1 98.88 79 GLY A C 1
ATOM 637 O O . GLY A 1 79 ? 8.211 -7.258 -4.09 1 98.88 79 GLY A O 1
ATOM 638 N N . MET A 1 80 ? 6.953 -5.367 -4.383 1 98.88 80 MET A N 1
ATOM 639 C CA . MET A 1 80 ? 8.094 -4.629 -4.91 1 98.88 80 MET A CA 1
ATOM 640 C C . MET A 1 80 ? 9.18 -4.465 -3.848 1 98.88 80 MET A C 1
ATOM 642 O O . MET A 1 80 ? 10.367 -4.621 -4.133 1 98.88 80 MET A O 1
ATOM 646 N N . GLY A 1 81 ? 8.773 -4.172 -2.645 1 98.81 81 GLY A N 1
ATOM 647 C CA . GLY A 1 81 ? 9.719 -4.133 -1.544 1 98.81 81 GLY A CA 1
ATOM 648 C C . GLY A 1 81 ? 10.5 -5.426 -1.378 1 98.81 81 GLY A C 1
ATOM 649 O O . GLY A 1 81 ? 11.719 -5.402 -1.213 1 98.81 81 GLY A O 1
ATOM 650 N N . GLN A 1 82 ? 9.797 -6.52 -1.419 1 98.81 82 GLN A N 1
ATOM 651 C CA . GLN A 1 82 ? 10.445 -7.82 -1.317 1 98.81 82 GLN A CA 1
ATOM 652 C C . GLN A 1 82 ? 11.445 -8.023 -2.451 1 98.81 82 GLN A C 1
ATOM 654 O O . GLN A 1 82 ? 12.594 -8.414 -2.211 1 98.81 82 GLN A O 1
ATOM 659 N N . ALA A 1 83 ? 11.039 -7.73 -3.648 1 98.75 83 ALA A N 1
ATOM 660 C CA . ALA A 1 83 ? 11.852 -7.992 -4.832 1 98.75 83 ALA A CA 1
ATOM 661 C C . ALA A 1 83 ? 13.133 -7.164 -4.816 1 98.75 83 ALA A C 1
ATOM 663 O O . ALA A 1 83 ? 14.156 -7.582 -5.363 1 98.75 83 ALA A O 1
ATOM 664 N N . PHE A 1 84 ? 13.078 -6.008 -4.18 1 98.75 84 PHE A N 1
ATOM 665 C CA . PHE A 1 84 ? 14.219 -5.102 -4.188 1 98.75 84 PHE A CA 1
ATOM 666 C C . PHE A 1 84 ? 14.992 -5.199 -2.879 1 98.75 84 PHE A C 1
ATOM 668 O O . PHE A 1 84 ? 16.016 -4.539 -2.713 1 98.75 84 PHE A O 1
ATOM 675 N N . GLY A 1 85 ? 14.531 -6.023 -1.946 1 98.38 85 GLY A N 1
ATOM 676 C CA . GLY A 1 85 ? 15.172 -6.148 -0.648 1 98.38 85 GLY A CA 1
ATOM 677 C C . GLY A 1 85 ? 14.945 -4.945 0.249 1 98.38 85 GLY A C 1
ATOM 678 O O . GLY A 1 85 ? 15.805 -4.594 1.058 1 98.38 85 GLY A O 1
ATOM 679 N N . ILE A 1 86 ? 13.836 -4.27 0.077 1 98.62 86 ILE A N 1
ATOM 680 C CA . ILE A 1 86 ? 13.477 -3.107 0.883 1 98.62 86 ILE A CA 1
ATOM 681 C C . ILE A 1 86 ? 12.562 -3.535 2.029 1 98.62 86 ILE A C 1
ATOM 683 O O . ILE A 1 86 ? 11.445 -4.004 1.797 1 98.62 86 ILE A O 1
ATOM 687 N N . ASP A 1 87 ? 12.961 -3.348 3.238 1 97.94 87 ASP A N 1
ATOM 688 C CA . ASP A 1 87 ? 12.109 -3.621 4.395 1 97.94 87 ASP A CA 1
ATOM 689 C C . ASP A 1 87 ? 11.008 -2.574 4.527 1 97.94 87 ASP A C 1
ATOM 691 O O . ASP A 1 87 ? 11.203 -1.537 5.164 1 97.94 87 ASP A O 1
ATOM 695 N N . LEU A 1 88 ? 9.852 -2.879 4.051 1 98.56 88 LEU A N 1
ATOM 696 C CA . LEU A 1 88 ? 8.797 -1.87 4 1 98.56 88 LEU A CA 1
ATOM 697 C C . LEU A 1 88 ? 8.117 -1.729 5.355 1 98.56 88 LEU A C 1
ATOM 699 O O . LEU A 1 88 ? 7.371 -0.771 5.582 1 98.56 88 LEU A O 1
ATOM 703 N N . ASP A 1 89 ? 8.312 -2.672 6.262 1 97.12 89 ASP A N 1
ATOM 704 C CA . ASP A 1 89 ? 7.871 -2.422 7.633 1 97.12 89 ASP A CA 1
ATOM 705 C C . ASP A 1 89 ? 8.633 -1.248 8.25 1 97.12 89 ASP A C 1
ATOM 707 O O . ASP A 1 89 ? 8.023 -0.345 8.828 1 97.12 89 ASP A O 1
ATOM 711 N N . LYS A 1 90 ? 9.883 -1.329 8.102 1 97.44 90 LYS A N 1
ATOM 712 C CA . LYS A 1 90 ? 10.727 -0.244 8.602 1 97.44 90 LYS A CA 1
ATOM 713 C C . LYS A 1 90 ? 10.438 1.06 7.863 1 97.44 90 LYS A C 1
ATOM 715 O O . LYS A 1 90 ? 10.312 2.117 8.484 1 97.44 90 LYS A O 1
ATOM 720 N N . THR A 1 91 ? 10.359 0.995 6.547 1 98.62 91 THR A N 1
ATOM 721 C CA . THR A 1 91 ? 10.07 2.164 5.727 1 98.62 91 THR A CA 1
ATOM 722 C C . THR A 1 91 ? 8.789 2.854 6.203 1 98.62 91 THR A C 1
ATOM 724 O O . THR A 1 91 ? 8.773 4.074 6.383 1 98.62 91 THR A O 1
ATOM 727 N N . PHE A 1 92 ? 7.742 2.061 6.414 1 98.62 92 PHE A N 1
ATOM 728 C CA . PHE A 1 92 ? 6.453 2.609 6.812 1 98.62 92 PHE A CA 1
ATOM 729 C C . PHE A 1 92 ? 6.562 3.34 8.148 1 98.62 92 PHE A C 1
ATOM 731 O O . PHE A 1 92 ? 5.984 4.414 8.32 1 98.62 92 PHE A O 1
ATOM 738 N N . ARG A 1 93 ? 7.262 2.775 9.039 1 98 93 ARG A N 1
ATOM 739 C CA . ARG A 1 93 ? 7.426 3.395 10.352 1 98 93 ARG A CA 1
ATOM 740 C C . ARG A 1 93 ? 8.141 4.738 10.234 1 98 93 ARG A C 1
ATOM 742 O O . ARG A 1 93 ? 7.777 5.699 10.922 1 98 93 ARG A O 1
ATOM 749 N N . ILE A 1 94 ? 9.125 4.785 9.438 1 98.5 94 ILE A N 1
ATOM 750 C CA . ILE A 1 94 ? 9.867 6.023 9.219 1 98.5 94 ILE A CA 1
ATOM 751 C C . ILE A 1 94 ? 8.945 7.074 8.602 1 98.5 94 ILE A C 1
ATOM 753 O O . ILE A 1 94 ? 8.938 8.227 9.039 1 98.5 94 ILE A O 1
ATOM 757 N N . VAL A 1 95 ? 8.133 6.652 7.652 1 98.69 95 VAL A N 1
ATOM 758 C CA . VAL A 1 95 ? 7.191 7.559 7.004 1 98.69 95 VAL A CA 1
ATOM 759 C C . VAL A 1 95 ? 6.148 8.031 8.016 1 98.69 95 VAL A C 1
ATOM 761 O O . VAL A 1 95 ? 5.805 9.211 8.055 1 98.69 95 VAL A O 1
ATOM 764 N N . HIS A 1 96 ? 5.641 7.125 8.836 1 98.62 96 HIS A N 1
ATOM 765 C CA . HIS A 1 96 ? 4.672 7.484 9.867 1 98.62 96 HIS A CA 1
ATOM 766 C C . HIS A 1 96 ? 5.254 8.5 10.844 1 98.62 96 HIS A C 1
ATOM 768 O O . HIS A 1 96 ? 4.598 9.492 11.18 1 98.62 96 HIS A O 1
ATOM 774 N N . ALA A 1 97 ? 6.438 8.227 11.289 1 98 97 ALA A N 1
ATOM 775 C CA . ALA A 1 97 ? 7.086 9.141 12.219 1 98 97 ALA A CA 1
ATOM 776 C C . ALA A 1 97 ? 7.227 10.531 11.609 1 98 97 ALA A C 1
ATOM 778 O O . ALA A 1 97 ? 7 11.539 12.281 1 98 97 ALA A O 1
ATOM 779 N N . SER A 1 98 ? 7.641 10.609 10.367 1 98.38 98 SER A N 1
ATOM 780 C CA . SER A 1 98 ? 7.75 11.883 9.656 1 98.38 98 SER A CA 1
ATOM 781 C C . SER A 1 98 ? 6.398 12.594 9.586 1 98.38 98 SER A C 1
ATOM 783 O O . SER A 1 98 ? 6.301 13.781 9.891 1 98.38 98 SER A O 1
ATOM 785 N N . ASN A 1 99 ? 5.328 11.844 9.25 1 98.12 99 ASN A N 1
ATOM 786 C CA . ASN A 1 99 ? 4 12.445 9.156 1 98.12 99 ASN A CA 1
ATOM 787 C C . ASN A 1 99 ? 3.525 12.961 10.508 1 98.12 99 ASN A C 1
ATOM 789 O O . ASN A 1 99 ? 2.941 14.047 10.594 1 98.12 99 ASN A O 1
ATOM 793 N N . MET A 1 100 ? 3.814 12.219 11.516 1 97.44 100 MET A N 1
ATOM 794 C CA . MET A 1 100 ? 3.395 12.625 12.852 1 97.44 100 MET A CA 1
ATOM 795 C C . MET A 1 100 ? 4.156 13.867 13.312 1 97.44 100 MET A C 1
ATOM 797 O O . MET A 1 100 ? 3.654 14.648 14.117 1 97.44 100 MET A O 1
ATOM 801 N N . SER A 1 101 ? 5.324 14.078 12.789 1 97.81 101 SER A N 1
ATOM 802 C CA . SER A 1 101 ? 6.152 15.211 13.188 1 97.81 101 SER A CA 1
ATOM 803 C C . SER A 1 101 ? 5.613 16.516 12.609 1 97.81 101 SER A C 1
ATOM 805 O O . SER A 1 101 ? 6.137 17.594 12.906 1 97.81 101 SER A O 1
ATOM 807 N N . LYS A 1 102 ? 4.57 16.453 11.82 1 97.81 102 LYS A N 1
ATOM 808 C CA . LYS A 1 102 ? 3.873 17.656 11.367 1 97.81 102 LYS A CA 1
ATOM 809 C C . LYS A 1 102 ? 3.195 18.375 12.539 1 97.81 102 LYS A C 1
ATOM 811 O O . LYS A 1 102 ? 2.846 19.547 12.438 1 97.81 102 LYS A O 1
ATOM 816 N N . LEU A 1 103 ? 2.992 17.703 13.562 1 97.88 103 LEU A N 1
ATOM 817 C CA . LEU A 1 103 ? 2.314 18.234 14.742 1 97.88 103 LEU A CA 1
ATOM 818 C C . LEU A 1 103 ? 3.215 19.188 15.5 1 97.88 103 LEU A C 1
ATOM 820 O O . LEU A 1 103 ? 4.438 19.031 15.508 1 97.88 103 LEU A O 1
ATOM 824 N N . CYS A 1 104 ? 2.494 20.141 16.047 1 98.31 104 CYS A N 1
ATOM 825 C CA . CYS A 1 104 ? 3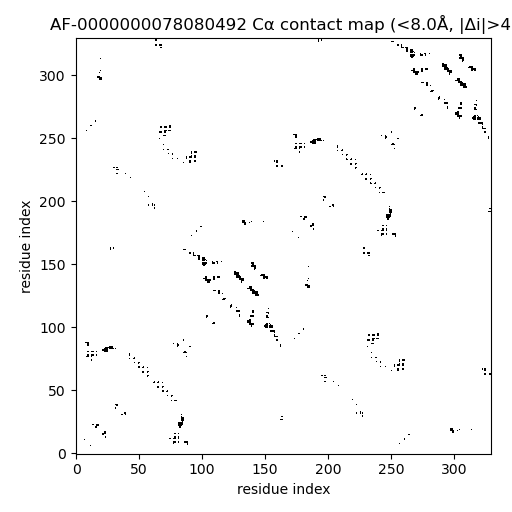.145 20.953 17.078 1 98.31 104 CYS A CA 1
ATOM 826 C C . CYS A 1 104 ? 2.912 20.359 18.469 1 98.31 104 CYS A C 1
ATOM 828 O O . CYS A 1 104 ? 1.782 20.016 18.812 1 98.31 104 CYS A O 1
ATOM 830 N N . ARG A 1 105 ? 3.918 20.266 19.297 1 97.12 105 ARG A N 1
ATOM 831 C CA . ARG A 1 105 ? 3.857 19.578 20.594 1 97.12 105 ARG A CA 1
ATOM 832 C C . ARG A 1 105 ? 3.076 20.406 21.609 1 97.12 105 ARG A C 1
ATOM 834 O O . ARG A 1 105 ? 2.617 19.859 22.625 1 97.12 105 ARG A O 1
ATOM 841 N N . ASN A 1 106 ? 3.059 21.688 21.297 1 97.62 106 ASN A N 1
ATOM 842 C CA . ASN A 1 106 ? 2.33 22.609 22.156 1 97.62 106 ASN A CA 1
ATOM 843 C C . ASN A 1 106 ? 1.936 23.875 21.406 1 97.62 106 ASN A C 1
ATOM 845 O O . ASN A 1 106 ? 2.279 24.047 20.234 1 97.62 106 ASN A O 1
ATOM 849 N N . GLU A 1 107 ? 1.212 24.688 22.188 1 98.06 107 GLU A N 1
ATOM 850 C CA . GLU A 1 107 ? 0.678 25.875 21.516 1 98.06 107 GLU A CA 1
ATOM 851 C C . GLU A 1 107 ? 1.795 26.844 21.125 1 98.06 107 GLU A C 1
ATOM 853 O O . GLU A 1 107 ? 1.703 27.516 20.094 1 98.06 107 GLU A O 1
ATOM 858 N N . GLU A 1 108 ? 2.789 26.875 21.938 1 98.5 108 GLU A N 1
ATOM 859 C CA . GLU A 1 108 ? 3.92 27.734 21.625 1 98.5 108 GLU A CA 1
ATOM 860 C C . GLU A 1 108 ? 4.543 27.375 20.281 1 98.5 108 GLU A C 1
ATOM 862 O O . GLU A 1 108 ? 4.832 28.25 19.453 1 98.5 108 GLU A O 1
ATOM 867 N N . GLU A 1 109 ? 4.742 26.078 20.031 1 98.62 109 GLU A N 1
ATOM 868 C CA . GLU A 1 109 ? 5.266 25.609 18.75 1 98.62 109 GLU A CA 1
ATOM 869 C C . GLU A 1 109 ? 4.332 25.984 17.609 1 98.62 109 GLU A C 1
ATOM 871 O O . GLU A 1 109 ? 4.789 26.297 16.5 1 98.62 109 GLU A O 1
ATOM 876 N N . ALA A 1 110 ? 3.047 25.969 17.844 1 98.75 110 ALA A N 1
ATOM 877 C CA . ALA A 1 110 ? 2.068 26.328 16.812 1 98.75 110 ALA A CA 1
ATOM 878 C C . ALA A 1 110 ? 2.176 27.812 16.453 1 98.75 110 ALA A C 1
ATOM 880 O O . ALA A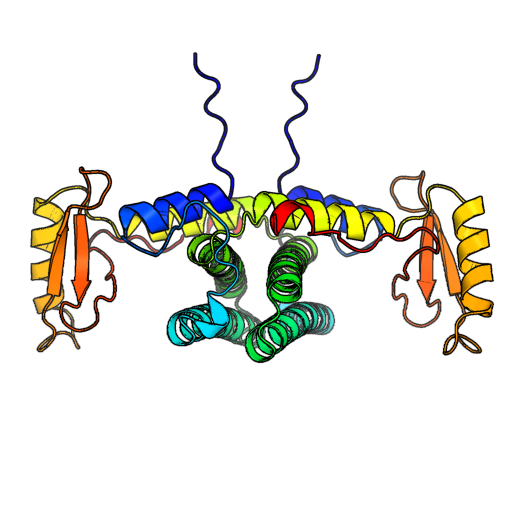 1 110 ? 2.191 28.172 15.281 1 98.75 110 ALA A O 1
ATOM 881 N N . LYS A 1 111 ? 2.275 28.562 17.516 1 98.56 111 LYS A N 1
ATOM 882 C CA . LYS A 1 111 ? 2.434 30 17.297 1 98.56 111 LYS A CA 1
ATOM 883 C C . LYS A 1 111 ? 3.715 30.297 16.516 1 98.56 111 LYS A C 1
ATOM 885 O O . LYS A 1 111 ? 3.707 31.094 15.586 1 98.56 111 LYS A O 1
ATOM 890 N N . GLU A 1 112 ? 4.75 29.609 16.953 1 98.62 112 GLU A N 1
ATOM 891 C CA . GLU A 1 112 ? 6.023 29.781 16.25 1 98.62 112 GLU A CA 1
ATOM 892 C C . GLU A 1 112 ? 5.914 29.359 14.789 1 98.62 112 GLU A C 1
ATOM 894 O O . GLU A 1 112 ? 6.508 30 13.914 1 98.62 112 GLU A O 1
ATOM 899 N N . THR A 1 113 ? 5.238 28.344 14.516 1 98.75 113 THR A N 1
ATOM 900 C CA . THR A 1 113 ? 5.074 27.828 13.164 1 98.75 113 THR A CA 1
ATOM 901 C C . THR A 1 113 ? 4.27 28.797 12.312 1 98.75 113 THR A C 1
ATOM 903 O O . THR A 1 113 ? 4.609 29.047 11.148 1 98.75 113 THR A O 1
ATOM 906 N N . VAL A 1 114 ? 3.197 29.344 12.875 1 98.38 114 VAL A N 1
ATOM 907 C CA . VAL A 1 114 ? 2.4 30.328 12.156 1 98.38 114 VAL A CA 1
ATOM 908 C C . VAL A 1 114 ? 3.273 31.531 11.773 1 98.38 114 VAL A C 1
ATOM 910 O O . VAL A 1 114 ? 3.223 32 10.641 1 98.38 114 VAL A O 1
ATOM 913 N N . GLU A 1 115 ? 4.09 31.984 12.719 1 97.62 115 GLU A N 1
ATOM 914 C CA . GLU A 1 115 ? 5.004 33.094 12.453 1 97.62 115 GLU A CA 1
ATOM 915 C C . GLU A 1 115 ? 6.031 32.719 11.391 1 97.62 115 GLU A C 1
ATOM 917 O O . GLU A 1 115 ? 6.383 33.531 10.539 1 97.62 115 GLU A O 1
ATOM 922 N N . TYR A 1 116 ? 6.5 31.5 11.5 1 98.19 116 TYR A N 1
ATOM 923 C CA . TYR A 1 116 ? 7.465 30.984 10.531 1 98.19 116 TYR A CA 1
ATOM 924 C C . TYR A 1 116 ? 6.918 31.078 9.109 1 98.19 116 TYR A C 1
ATOM 926 O O . TYR A 1 116 ? 7.633 31.484 8.188 1 98.19 116 TYR A O 1
ATOM 934 N N . TYR A 1 117 ? 5.676 30.844 8.875 1 98 117 TYR A N 1
ATOM 935 C CA . TYR A 1 117 ? 5.086 30.797 7.539 1 98 117 TYR A CA 1
ATOM 936 C C . TYR A 1 117 ? 4.973 32.188 6.945 1 98 117 TYR A C 1
ATOM 938 O O . TYR A 1 117 ? 4.836 32.344 5.73 1 98 117 TYR A O 1
ATOM 946 N N . LYS A 1 118 ? 5.039 33.188 7.758 1 96.12 118 LYS A N 1
ATOM 947 C CA . LYS A 1 118 ? 5.047 34.562 7.258 1 96.12 118 LYS A CA 1
ATOM 948 C C . LYS A 1 118 ? 6.34 34.875 6.5 1 96.12 118 LYS A C 1
ATOM 950 O O . LYS A 1 118 ? 6.402 35.812 5.727 1 96.12 118 LYS A O 1
ATOM 955 N N . THR A 1 119 ? 7.359 34.062 6.828 1 96.69 119 THR A N 1
ATOM 956 C CA . THR A 1 119 ? 8.664 34.344 6.23 1 96.69 119 THR A CA 1
ATOM 957 C C . THR A 1 119 ? 8.914 33.375 5.055 1 96.69 119 THR A C 1
ATOM 959 O O . THR A 1 119 ? 9.938 33.5 4.379 1 96.69 119 THR A O 1
ATOM 962 N N . VAL A 1 120 ? 8 32.469 4.805 1 96.38 120 VAL A N 1
ATOM 963 C CA . VAL A 1 120 ? 8.172 31.453 3.77 1 96.38 120 VAL A CA 1
ATOM 964 C C . VAL A 1 120 ? 7.695 32 2.424 1 96.38 120 VAL A C 1
ATOM 966 O O . VAL A 1 120 ? 6.559 32.469 2.301 1 96.38 120 VAL A O 1
ATOM 969 N N . PRO A 1 121 ? 8.586 31.938 1.412 1 96.06 121 PRO A N 1
ATOM 970 C CA . PRO A 1 121 ? 8.156 32.406 0.087 1 96.06 121 PRO A CA 1
ATOM 971 C C . PRO A 1 121 ? 6.914 31.656 -0.41 1 96.06 121 PRO A C 1
ATOM 973 O O . PRO A 1 121 ? 6.809 30.438 -0.255 1 96.06 121 PRO A O 1
ATOM 976 N N . GLY A 1 122 ? 5.91 32.375 -0.942 1 94.38 122 GLY A N 1
ATOM 977 C CA . GLY A 1 122 ? 4.699 31.766 -1.471 1 94.38 122 GLY A CA 1
ATOM 978 C C . GLY A 1 122 ? 3.545 31.781 -0.488 1 94.38 122 GLY A C 1
ATOM 979 O O . GLY A 1 122 ? 2.41 31.469 -0.85 1 94.38 122 GLY A O 1
ATOM 980 N N . PHE A 1 123 ? 3.904 32.188 0.72 1 95.69 123 PHE A N 1
ATOM 981 C CA . PHE A 1 123 ? 2.873 32.188 1.752 1 95.69 123 PHE A CA 1
ATOM 982 C C . PHE A 1 123 ? 2.5 33.594 2.158 1 95.69 123 PHE A C 1
ATOM 984 O O . PHE A 1 123 ? 1.842 33.812 3.18 1 95.69 123 PHE A O 1
ATOM 991 N N . GLU A 1 124 ? 2.906 34.562 1.418 1 92.5 124 GLU A N 1
ATOM 992 C CA . GLU A 1 124 ? 2.721 35.969 1.735 1 92.5 124 GLU A CA 1
ATOM 993 C C . GLU A 1 124 ? 1.242 36.312 1.921 1 92.5 124 GLU A C 1
ATOM 995 O O . GLU A 1 124 ? 0.885 37.094 2.793 1 92.5 124 GLU A O 1
ATOM 1000 N N . ASN A 1 125 ? 0.4 35.656 1.091 1 93.12 125 ASN A N 1
ATOM 1001 C CA . ASN A 1 125 ? -1.023 35.969 1.171 1 93.12 125 ASN A CA 1
ATOM 1002 C C . ASN A 1 125 ? -1.831 34.781 1.677 1 93.12 125 ASN A C 1
ATOM 1004 O O . ASN A 1 125 ? -3.018 34.656 1.371 1 93.12 125 ASN A O 1
ATOM 1008 N N . VAL A 1 126 ? -1.122 33.938 2.328 1 95.31 126 VAL A N 1
ATOM 1009 C CA . VAL A 1 126 ? -1.787 32.75 2.859 1 95.31 126 VAL A CA 1
ATOM 1010 C C . VAL A 1 126 ? -2.061 32.938 4.352 1 95.31 126 VAL A C 1
ATOM 1012 O O . VAL A 1 126 ? -1.157 33.281 5.113 1 95.31 126 VAL A O 1
ATOM 1015 N N . GLU A 1 127 ? -3.348 32.781 4.676 1 97.69 127 GLU A N 1
ATOM 1016 C CA . GLU A 1 127 ? -3.666 32.812 6.098 1 97.69 127 GLU A CA 1
ATOM 1017 C C . GLU A 1 127 ? -3.404 31.469 6.754 1 97.69 127 GLU A C 1
ATOM 1019 O O . GLU A 1 127 ? -4.059 30.469 6.426 1 97.69 127 GLU A O 1
ATOM 1024 N N . VAL A 1 128 ? -2.445 31.453 7.629 1 98.5 128 VAL A N 1
ATOM 1025 C CA . VAL A 1 128 ? -2.078 30.234 8.344 1 98.5 128 VAL A CA 1
ATOM 1026 C C . VAL A 1 128 ? -2.615 30.297 9.773 1 98.5 128 VAL A C 1
ATOM 1028 O O . VAL A 1 128 ? -2.426 31.297 10.477 1 98.5 128 VAL A O 1
ATOM 1031 N N . LYS A 1 129 ? -3.311 29.234 10.188 1 98.5 129 LYS A N 1
ATOM 1032 C CA . LYS A 1 129 ? -3.877 29.141 11.531 1 98.5 129 LYS A CA 1
ATOM 1033 C C . LYS A 1 129 ? -3.494 27.828 12.203 1 98.5 129 LYS A C 1
ATOM 1035 O O . LYS A 1 129 ? -2.875 26.969 11.578 1 98.5 129 LYS A O 1
ATOM 1040 N N . TYR A 1 130 ? -3.725 27.797 13.477 1 98.69 130 TYR A N 1
ATOM 1041 C CA . TYR A 1 130 ? -3.523 26.531 14.188 1 98.69 130 TYR A CA 1
ATOM 1042 C C . TYR A 1 130 ? -4.75 26.172 15.023 1 98.69 130 TYR A C 1
ATOM 1044 O O . TYR A 1 130 ? -5.598 27.031 15.289 1 98.69 130 TYR A O 1
ATOM 1052 N N . ARG A 1 131 ? -4.914 24.938 15.344 1 98.25 131 ARG A N 1
ATOM 1053 C CA . ARG A 1 131 ? -5.973 24.438 16.219 1 98.25 131 ARG A CA 1
ATOM 1054 C C . ARG A 1 131 ? -5.465 23.312 17.109 1 98.25 131 ARG A C 1
ATOM 1056 O O . ARG A 1 131 ? -4.477 22.656 16.781 1 98.25 131 ARG A O 1
ATOM 1063 N N . LEU A 1 132 ? -6.156 23.172 18.234 1 97.88 132 LEU A N 1
ATOM 1064 C CA . LEU A 1 132 ? -5.898 22.016 19.094 1 97.88 132 LEU A CA 1
ATOM 1065 C C . LEU A 1 132 ? -6.336 20.734 18.422 1 97.88 132 LEU A C 1
ATOM 1067 O O . LEU A 1 132 ? -7.41 20.672 17.812 1 97.88 132 LEU A O 1
ATOM 1071 N N . ALA A 1 133 ? -5.438 19.75 18.531 1 96.38 133 ALA A N 1
ATOM 1072 C CA . ALA A 1 133 ? -5.766 18.438 17.953 1 96.38 133 ALA A CA 1
ATOM 1073 C C . ALA A 1 133 ? -6.75 17.688 18.844 1 96.38 133 ALA A C 1
ATOM 1075 O O . ALA A 1 133 ? -6.957 18.062 20 1 96.38 133 ALA A O 1
ATOM 1076 N N . SER A 1 134 ? -7.32 16.656 18.234 1 91.69 134 SER A N 1
ATOM 1077 C CA . SER A 1 134 ? -8.359 15.914 18.938 1 91.69 134 SER A CA 1
ATOM 1078 C C . SER A 1 134 ? -7.797 15.18 20.156 1 91.69 134 SER A C 1
ATOM 1080 O O . SER A 1 134 ? -8.539 14.797 21.047 1 91.69 134 SER A O 1
ATOM 1082 N N . ASP A 1 135 ? -6.547 15 20.141 1 89.44 135 ASP A N 1
ATOM 1083 C CA . ASP A 1 135 ? -5.941 14.297 21.281 1 89.44 135 ASP A CA 1
ATOM 1084 C C . ASP A 1 135 ? -5.816 15.219 22.484 1 89.44 135 ASP A C 1
ATOM 1086 O O . ASP A 1 135 ? -5.438 14.781 23.578 1 89.44 135 ASP A O 1
ATOM 1090 N N . GLY A 1 136 ? -5.992 16.5 22.281 1 92.88 136 GLY A N 1
ATOM 1091 C CA . GLY A 1 136 ? -6.062 17.469 23.375 1 92.88 136 GLY A CA 1
ATOM 1092 C C . GLY A 1 136 ? -4.703 17.984 23.797 1 92.88 136 GLY A C 1
ATOM 1093 O O . GLY A 1 136 ? -4.598 18.781 24.734 1 92.88 136 GLY A O 1
ATOM 1094 N N . THR A 1 137 ? -3.713 17.547 23.141 1 94.38 137 THR A N 1
ATOM 1095 C CA . THR A 1 137 ? -2.369 17.875 23.609 1 94.38 137 THR A CA 1
ATOM 1096 C C . THR A 1 137 ? -1.57 18.547 22.484 1 94.38 137 THR A C 1
ATOM 1098 O O . THR A 1 137 ? -0.865 19.531 22.719 1 94.38 137 THR A O 1
ATOM 1101 N N . HIS A 1 138 ? -1.706 18.125 21.281 1 97.5 138 HIS A N 1
ATOM 1102 C CA . HIS A 1 138 ? -0.933 18.625 20.156 1 97.5 138 HIS A CA 1
ATOM 1103 C C . HIS A 1 138 ? -1.714 19.688 19.375 1 97.5 138 HIS A C 1
ATOM 1105 O O . HIS A 1 138 ? -2.902 19.891 19.625 1 97.5 138 HIS A O 1
ATOM 1111 N N . TYR A 1 139 ? -0.992 20.344 18.516 1 98.5 139 TYR A N 1
ATOM 1112 C CA . TYR A 1 139 ? -1.621 21.375 17.703 1 98.5 139 TYR A CA 1
ATOM 1113 C C . TYR A 1 139 ? -1.321 21.141 16.219 1 98.5 139 TYR A C 1
ATOM 1115 O O . TYR A 1 139 ? -0.252 20.641 15.867 1 98.5 139 TYR A O 1
ATOM 1123 N N . VAL A 1 140 ? -2.227 21.531 15.391 1 98.56 140 VAL A N 1
ATOM 1124 C CA . VAL A 1 140 ? -2.123 21.375 13.945 1 98.56 140 VAL A CA 1
ATOM 1125 C C . VAL A 1 140 ? -2.121 22.75 13.281 1 98.56 140 VAL A C 1
ATOM 1127 O O . VAL A 1 140 ? -2.955 23.609 13.602 1 98.56 140 VAL A O 1
ATOM 1130 N N . VAL A 1 141 ? -1.176 22.969 12.445 1 98.62 141 VAL A N 1
ATOM 1131 C CA . VAL A 1 141 ? -1.126 24.188 11.641 1 98.62 141 VAL A CA 1
ATOM 1132 C C . VAL A 1 141 ? -1.674 23.906 10.242 1 98.62 141 VAL A C 1
ATOM 1134 O O . VAL A 1 141 ? -1.41 22.844 9.664 1 98.62 141 VAL A O 1
ATOM 1137 N N . TYR A 1 142 ? -2.477 24.844 9.758 1 98.06 142 TYR A N 1
ATOM 1138 C CA . TYR A 1 142 ? -3.148 24.578 8.492 1 98.06 142 TYR A CA 1
ATOM 1139 C C . TYR A 1 142 ? -3.42 25.875 7.734 1 98.06 142 TYR A C 1
ATOM 1141 O O . TYR A 1 142 ? -3.357 26.953 8.312 1 98.06 142 TYR A O 1
ATOM 1149 N N . ASN A 1 143 ? -3.562 25.75 6.441 1 97.94 143 ASN A N 1
ATOM 1150 C CA . ASN A 1 143 ? -4.07 26.828 5.602 1 97.94 143 ASN A CA 1
ATOM 1151 C C . ASN A 1 143 ? -5.539 27.125 5.895 1 97.94 143 ASN A C 1
ATOM 1153 O O . ASN A 1 143 ? -6.402 26.266 5.699 1 97.94 143 ASN A O 1
ATOM 1157 N N . ALA A 1 144 ? -5.816 28.281 6.297 1 97.38 144 ALA A N 1
ATOM 1158 C CA . ALA A 1 144 ? -7.148 28.625 6.785 1 97.38 144 ALA A CA 1
ATOM 1159 C C . ALA A 1 144 ? -8.188 28.547 5.668 1 97.38 144 ALA A C 1
ATOM 1161 O O . ALA A 1 144 ? -9.344 28.219 5.914 1 97.38 144 ALA A O 1
ATOM 1162 N N . GLU A 1 145 ? -7.777 28.844 4.48 1 96.44 145 GLU A N 1
ATOM 1163 C CA . GLU A 1 145 ? -8.695 28.859 3.346 1 96.44 145 GLU A CA 1
ATOM 1164 C C . GLU A 1 145 ? -9.016 27.453 2.861 1 96.44 145 GLU A C 1
ATOM 1166 O O . GLU A 1 145 ? -10.188 27.094 2.709 1 96.44 145 GLU A O 1
ATOM 1171 N N . SER A 1 146 ? -8.031 26.656 2.705 1 93.94 146 SER A N 1
ATOM 1172 C CA . SER A 1 146 ? -8.219 25.344 2.096 1 93.94 146 SER A CA 1
ATOM 1173 C C . SER A 1 146 ? -8.398 24.266 3.158 1 93.94 146 SER A C 1
ATOM 1175 O O . SER A 1 146 ? -8.875 23.172 2.859 1 93.94 146 SER A O 1
ATOM 1177 N N . GLY A 1 147 ? -7.91 24.547 4.324 1 94.56 147 GLY A N 1
ATOM 1178 C CA . GLY A 1 147 ? -7.93 23.531 5.367 1 94.56 147 GLY A CA 1
ATOM 1179 C C . GLY A 1 147 ? -6.77 22.562 5.273 1 94.56 147 GLY A C 1
ATOM 1180 O O . GLY A 1 147 ? -6.652 21.641 6.094 1 94.56 147 GLY A O 1
ATOM 1181 N N . LYS A 1 148 ? -5.922 22.812 4.328 1 94.69 148 LYS A N 1
ATOM 1182 C CA . LYS A 1 148 ? -4.785 21.922 4.129 1 94.69 148 LYS A CA 1
ATOM 1183 C C . LYS A 1 148 ? -3.826 21.984 5.312 1 94.69 148 LYS A C 1
ATOM 1185 O O . LYS A 1 148 ? -3.412 23.062 5.734 1 94.69 148 LYS A O 1
ATOM 1190 N N . ILE A 1 149 ? -3.484 20.812 5.824 1 97.19 149 ILE A N 1
ATOM 1191 C CA . ILE A 1 149 ? -2.525 20.703 6.918 1 97.19 149 ILE A CA 1
ATOM 1192 C C . ILE A 1 149 ? -1.132 21.094 6.422 1 97.19 149 ILE A C 1
ATOM 1194 O O . ILE A 1 149 ? -0.726 20.688 5.328 1 97.19 149 ILE A O 1
ATOM 1198 N N . LEU A 1 150 ? -0.45 21.859 7.238 1 97.94 150 LEU A N 1
ATOM 1199 C CA . LEU A 1 150 ? 0.904 22.297 6.922 1 97.94 150 LEU A CA 1
ATOM 1200 C C . LEU A 1 150 ? 1.922 21.625 7.836 1 97.94 150 LEU A C 1
ATOM 1202 O O . LEU A 1 150 ? 1.57 21.141 8.914 1 97.94 150 LEU A O 1
ATOM 1206 N N . LYS A 1 151 ? 3.143 21.641 7.434 1 98 151 LYS A N 1
ATOM 1207 C CA . LYS A 1 151 ? 4.242 21.109 8.234 1 98 151 LYS A CA 1
ATOM 1208 C C . LYS A 1 151 ? 4.621 22.062 9.359 1 98 151 LYS A C 1
ATOM 1210 O O . LYS A 1 151 ? 4.77 23.266 9.125 1 98 151 LYS A O 1
ATOM 1215 N N . SER A 1 152 ? 4.777 21.594 10.477 1 98.31 152 SER A N 1
ATOM 1216 C CA . SER A 1 152 ? 5.332 22.438 11.539 1 98.31 152 SER A CA 1
ATOM 1217 C C . SER A 1 152 ? 6.762 22.859 11.211 1 98.31 152 SER A C 1
ATOM 1219 O O . SER A 1 152 ? 7.43 22.219 10.391 1 98.31 152 SER A O 1
ATOM 1221 N N . LYS A 1 153 ? 7.141 23.906 11.797 1 97.38 153 LYS A N 1
ATOM 1222 C CA . LYS A 1 153 ? 8.523 24.328 11.625 1 97.38 153 LYS A CA 1
ATOM 1223 C C . LYS A 1 153 ? 9.5 23.297 12.172 1 97.38 153 LYS A C 1
ATOM 1225 O O . LYS A 1 153 ? 10.688 23.312 11.828 1 97.38 153 LYS A O 1
ATOM 1230 N N . TYR A 1 154 ? 9.055 22.344 12.961 1 97.75 154 TYR A N 1
ATOM 1231 C CA . TYR A 1 154 ? 9.867 21.328 13.609 1 97.75 154 TYR A CA 1
ATOM 1232 C C . TYR A 1 154 ? 9.734 19.984 12.883 1 97.75 154 TYR A C 1
ATOM 1234 O O . TYR A 1 154 ? 10.227 18.953 13.359 1 97.75 154 TYR A O 1
ATOM 1242 N N . PHE A 1 155 ? 9.062 20.047 11.727 1 97.94 155 PHE A N 1
ATOM 1243 C CA . PHE A 1 155 ? 8.852 18.875 10.883 1 97.94 155 PHE A CA 1
ATOM 1244 C C . PHE A 1 155 ? 10.188 18.25 10.484 1 97.94 155 PHE A C 1
ATOM 1246 O O . PHE A 1 155 ? 11.164 18.953 10.234 1 97.94 155 PHE A O 1
ATOM 1253 N N . THR A 1 156 ? 10.258 16.922 10.484 1 97.81 156 THR A N 1
ATOM 1254 C CA . THR A 1 156 ? 11.445 16.203 10.039 1 97.81 156 THR A CA 1
ATOM 1255 C C . THR A 1 156 ? 11.125 15.32 8.844 1 97.81 156 THR A C 1
ATOM 1257 O O . THR A 1 156 ? 10.164 14.547 8.875 1 97.81 156 THR A O 1
ATOM 1260 N N . LEU A 1 157 ? 11.945 15.438 7.82 1 97.06 157 LEU A N 1
ATOM 1261 C CA . LEU A 1 157 ? 11.828 14.562 6.652 1 97.06 157 LEU A CA 1
ATOM 1262 C C . LEU A 1 157 ? 12.172 13.125 7.016 1 97.06 157 LEU A C 1
ATOM 1264 O O . LEU A 1 157 ? 12.992 12.883 7.902 1 97.06 157 LEU A O 1
ATOM 1268 N N . PRO A 1 158 ? 11.469 12.195 6.324 1 97.81 158 PRO A N 1
ATOM 1269 C CA . PRO A 1 158 ? 11.914 10.82 6.551 1 97.81 158 PRO A CA 1
ATOM 1270 C C . PRO A 1 158 ? 13.375 10.602 6.191 1 97.81 158 PRO A C 1
ATOM 1272 O O . PRO A 1 158 ? 13.859 11.148 5.195 1 97.81 158 PRO A O 1
ATOM 1275 N N . ASN A 1 159 ? 14.016 9.898 7.051 1 97.06 159 ASN A N 1
ATOM 1276 C CA . ASN A 1 159 ? 15.43 9.586 6.852 1 97.06 159 ASN A CA 1
ATOM 1277 C C . ASN A 1 159 ? 15.641 8.102 6.594 1 97.06 159 ASN A C 1
ATOM 1279 O O . ASN A 1 159 ? 15.547 7.285 7.512 1 97.06 159 ASN A O 1
ATOM 1283 N N . PHE A 1 160 ? 15.992 7.75 5.324 1 97.12 160 PHE A N 1
ATOM 1284 C CA . PHE A 1 160 ? 16.125 6.348 4.945 1 97.12 160 PHE A CA 1
ATOM 1285 C C . PHE A 1 160 ? 17.594 5.941 4.895 1 97.12 160 PHE A C 1
ATOM 1287 O O . PHE A 1 160 ? 17.938 4.879 4.367 1 97.12 160 PHE A O 1
ATOM 1294 N N . THR A 1 161 ? 18.484 6.746 5.434 1 93.19 161 THR A N 1
ATOM 1295 C CA . THR A 1 161 ? 19.922 6.547 5.316 1 93.19 161 THR A CA 1
ATOM 1296 C C . THR A 1 161 ? 20.328 5.191 5.887 1 93.19 161 THR A C 1
ATOM 1298 O O . THR A 1 161 ? 21.141 4.484 5.297 1 93.19 161 THR A O 1
ATOM 1301 N N . GLU A 1 162 ? 19.734 4.805 6.957 1 92 162 GLU A N 1
ATOM 1302 C CA . GLU A 1 162 ? 20.109 3.551 7.605 1 92 162 GLU A CA 1
ATOM 1303 C C . GLU A 1 162 ? 19.703 2.35 6.762 1 92 162 GLU A C 1
ATOM 1305 O O . GLU A 1 162 ? 20.297 1.274 6.871 1 92 162 GLU A O 1
ATOM 1310 N N . MET A 1 163 ? 18.75 2.545 5.926 1 93.06 163 MET A N 1
ATOM 1311 C CA . MET A 1 163 ? 18.25 1.449 5.102 1 93.06 163 MET A CA 1
ATOM 1312 C C . MET A 1 163 ? 19.094 1.286 3.842 1 93.06 163 MET A C 1
ATOM 1314 O O . MET A 1 163 ? 19.047 0.25 3.178 1 93.06 163 MET A O 1
ATOM 1318 N N . MET A 1 164 ? 19.891 2.316 3.582 1 88.81 164 MET A N 1
ATOM 1319 C CA . MET A 1 164 ? 20.703 2.312 2.375 1 88.81 164 MET A CA 1
ATOM 1320 C C . MET A 1 164 ? 22.078 1.724 2.658 1 88.81 164 MET A C 1
ATOM 1322 O O . MET A 1 164 ? 22.891 1.546 1.74 1 88.81 164 MET A O 1
ATOM 1326 N N . ALA A 1 165 ? 22.344 1.484 3.943 1 78.19 165 ALA A N 1
ATOM 1327 C CA . ALA A 1 165 ? 23.672 1.005 4.301 1 78.19 165 ALA A CA 1
ATOM 1328 C C . ALA A 1 165 ? 23.859 -0.458 3.906 1 78.19 165 ALA A C 1
ATOM 1330 O O . ALA A 1 165 ? 22.891 -1.22 3.859 1 78.19 165 ALA A O 1
ATOM 1331 N N . MET B 1 1 ? 3.043 -5.656 33.562 1 24 1 MET B N 1
ATOM 1332 C CA . MET B 1 1 ? 3.658 -4.805 32.531 1 24 1 MET B CA 1
ATOM 1333 C C . MET B 1 1 ? 2.934 -4.934 31.203 1 24 1 MET B C 1
ATOM 1335 O O . MET B 1 1 ? 2.773 -6.043 30.688 1 24 1 MET B O 1
ATOM 1339 N N . SER B 1 2 ? 1.825 -4.219 30.781 1 33.69 2 SER B N 1
ATOM 1340 C CA . SER B 1 2 ? 0.815 -4.285 29.719 1 33.69 2 SER B CA 1
ATOM 1341 C C . SER B 1 2 ? 1.452 -4.539 28.359 1 33.69 2 SER B C 1
ATOM 1343 O O . SER B 1 2 ? 2.398 -3.85 27.969 1 33.69 2 SER B O 1
ATOM 1345 N N . GLN B 1 3 ? 1.784 -5.652 27.812 1 36.38 3 GLN B N 1
ATOM 1346 C CA . GLN B 1 3 ? 2.566 -6.109 26.672 1 36.38 3 GLN B CA 1
ATOM 1347 C C . GLN B 1 3 ? 2.361 -5.199 25.469 1 36.38 3 GLN B C 1
ATOM 1349 O O . GLN B 1 3 ? 1.237 -5.043 24.984 1 36.38 3 GLN B O 1
ATOM 1354 N N . ASN B 1 4 ? 2.93 -3.922 25.266 1 45.53 4 ASN B N 1
ATOM 1355 C CA . ASN B 1 4 ? 2.83 -2.785 24.359 1 45.53 4 ASN B CA 1
ATOM 1356 C C . ASN B 1 4 ? 2.752 -3.238 22.906 1 45.53 4 ASN B C 1
ATOM 1358 O O . ASN B 1 4 ? 3.777 -3.51 22.281 1 45.53 4 ASN B O 1
ATOM 1362 N N . GLN B 1 5 ? 1.743 -3.982 22.484 1 64.19 5 GLN B N 1
ATOM 1363 C CA . GLN B 1 5 ? 1.575 -4.484 21.125 1 64.19 5 GLN B CA 1
ATOM 1364 C C . GLN B 1 5 ? 1.784 -3.371 20.109 1 64.19 5 GLN B C 1
ATOM 1366 O O . GLN B 1 5 ? 1.225 -2.281 20.234 1 64.19 5 GLN B O 1
ATOM 1371 N N . GLU B 1 6 ? 2.852 -3.42 19.25 1 86.19 6 GLU B N 1
ATOM 1372 C CA . GLU B 1 6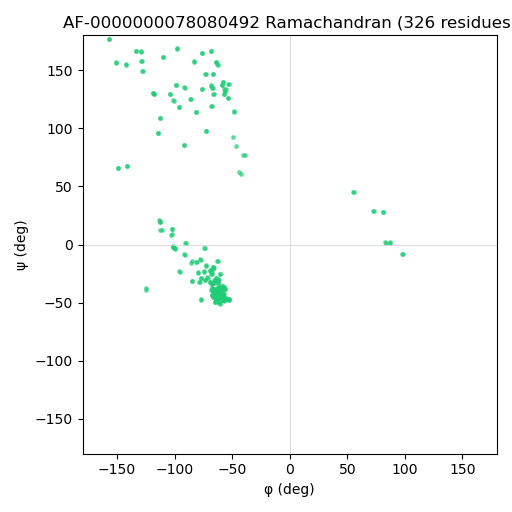 ? 3.164 -2.447 18.219 1 86.19 6 GLU B CA 1
ATOM 1373 C C . GLU B 1 6 ? 1.972 -2.225 17.297 1 86.19 6 GLU B C 1
ATOM 1375 O O . GLU B 1 6 ? 1.294 -3.18 16.906 1 86.19 6 GLU B O 1
ATOM 1380 N N . MET B 1 7 ? 1.518 -0.96 17.094 1 94.31 7 MET B N 1
ATOM 1381 C CA . MET B 1 7 ? 0.404 -0.599 16.234 1 94.31 7 MET B CA 1
ATOM 1382 C C . MET B 1 7 ? 0.604 -1.165 14.828 1 94.31 7 MET B C 1
ATOM 1384 O O . MET B 1 7 ? 1.721 -1.165 14.305 1 94.31 7 MET B O 1
ATOM 1388 N N . THR B 1 8 ? -0.483 -1.701 14.227 1 96.69 8 THR B N 1
ATOM 1389 C CA . THR B 1 8 ? -0.453 -2.072 12.812 1 96.69 8 THR B CA 1
ATOM 1390 C C . THR B 1 8 ? -0.362 -0.83 11.93 1 96.69 8 THR B C 1
ATOM 1392 O O . THR B 1 8 ? -0.536 0.292 12.406 1 96.69 8 THR B O 1
ATOM 1395 N N . ASN B 1 9 ? -0.062 -0.999 10.695 1 97.19 9 ASN B N 1
ATOM 1396 C CA . ASN B 1 9 ? -0.019 0.122 9.758 1 97.19 9 ASN B CA 1
ATOM 1397 C C . ASN B 1 9 ? -1.355 0.855 9.703 1 97.19 9 ASN B C 1
ATOM 1399 O O . ASN B 1 9 ? -1.395 2.086 9.719 1 97.19 9 ASN B O 1
ATOM 1403 N N . PHE B 1 10 ? -2.414 0.076 9.672 1 98.12 10 PHE B N 1
ATOM 1404 C CA . PHE B 1 10 ? -3.746 0.666 9.633 1 98.12 10 PHE B CA 1
ATOM 1405 C C . PHE B 1 10 ? -4.008 1.506 10.875 1 98.12 10 PHE B C 1
ATOM 1407 O O . PHE B 1 10 ? -4.539 2.615 10.781 1 98.12 10 PHE B O 1
ATOM 1414 N N . GLN B 1 11 ? -3.604 1.05 12 1 97.69 11 GLN B N 1
ATOM 1415 C CA . GLN B 1 11 ? -3.783 1.771 13.258 1 97.69 11 GLN B CA 1
ATOM 1416 C C . GLN B 1 11 ? -2.932 3.035 13.289 1 97.69 11 GLN B C 1
ATOM 1418 O O . GLN B 1 11 ? -3.361 4.066 13.812 1 97.69 11 GLN B O 1
ATOM 1423 N N . CYS B 1 12 ? -1.725 2.949 12.773 1 98.12 12 CYS B N 1
ATOM 1424 C CA . CYS B 1 12 ? -0.863 4.125 12.695 1 98.12 12 CYS B CA 1
ATOM 1425 C C . CYS B 1 12 ? -1.531 5.234 11.898 1 98.12 12 CYS B C 1
ATOM 1427 O O . CYS B 1 12 ? -1.599 6.379 12.352 1 98.12 12 CYS B O 1
ATOM 1429 N N . VAL B 1 13 ? -2.061 4.902 10.75 1 98.69 13 VAL B N 1
ATOM 1430 C CA . VAL B 1 13 ? -2.689 5.906 9.898 1 98.69 13 VAL B CA 1
ATOM 1431 C C . VAL B 1 13 ? -3.98 6.398 10.547 1 98.69 13 VAL B C 1
ATOM 1433 O O . VAL B 1 13 ? -4.348 7.57 10.406 1 98.69 13 VAL B O 1
ATOM 1436 N N . GLY B 1 14 ? -4.633 5.523 11.273 1 98.19 14 GLY B N 1
ATOM 1437 C CA . GLY B 1 14 ? -5.773 5.957 12.062 1 98.19 14 GLY B CA 1
ATOM 1438 C C . GLY B 1 14 ? -5.422 7.027 13.086 1 98.19 14 GLY B C 1
ATOM 1439 O O . GLY B 1 14 ? -6.176 7.984 13.266 1 98.19 14 GLY B O 1
ATOM 1440 N N . GLU B 1 15 ? -4.344 6.777 13.75 1 97.06 15 GLU B N 1
ATOM 1441 C CA . GLU B 1 15 ? -3.852 7.785 14.688 1 97.06 15 GLU B CA 1
ATOM 1442 C C . GLU B 1 15 ? -3.631 9.125 13.984 1 97.06 15 GLU B C 1
ATOM 1444 O O . GLU B 1 15 ? -4.035 10.172 14.5 1 97.06 15 GLU B O 1
ATOM 1449 N N . PHE B 1 16 ? -3.004 9.125 12.883 1 97.94 16 PHE B N 1
ATOM 1450 C CA . PHE B 1 16 ? -2.771 10.328 12.086 1 97.94 16 PHE B CA 1
ATOM 1451 C C . PHE B 1 16 ? -4.09 11.008 11.742 1 97.94 16 PHE B C 1
ATOM 1453 O O . PHE B 1 16 ? -4.23 12.219 11.914 1 97.94 16 PHE B O 1
ATOM 1460 N N . HIS B 1 17 ? -5.043 10.211 11.258 1 97.81 17 HIS B N 1
ATOM 1461 C CA . HIS B 1 17 ? -6.344 10.758 10.883 1 97.81 17 HIS B CA 1
ATOM 1462 C C . HIS B 1 17 ? -7.027 11.414 12.078 1 97.81 17 HIS B C 1
ATOM 1464 O O . HIS B 1 17 ? -7.605 12.492 11.953 1 97.81 17 HIS B O 1
ATOM 1470 N N . GLU B 1 18 ? -6.938 10.742 13.133 1 96 18 GLU B N 1
ATOM 1471 C CA . GLU B 1 18 ? -7.574 11.258 14.344 1 96 18 GLU B CA 1
ATOM 1472 C C . GLU B 1 18 ? -6.961 12.594 14.758 1 96 18 GLU B C 1
ATOM 1474 O O . GLU B 1 18 ? -7.676 13.578 14.945 1 96 18 GLU B O 1
ATOM 1479 N N . VAL B 1 19 ? -5.711 12.664 14.828 1 95.81 19 VAL B N 1
ATOM 1480 C CA . VAL B 1 19 ? -5.023 13.812 15.398 1 95.81 19 VAL B CA 1
ATOM 1481 C C . VAL B 1 19 ? -5.09 14.992 14.43 1 95.81 19 VAL B C 1
ATOM 1483 O O . VAL B 1 19 ? -5.184 16.141 14.852 1 95.81 19 VAL B O 1
ATOM 1486 N N . PHE B 1 20 ? -5.133 14.734 13.156 1 96.5 20 PHE B N 1
ATOM 1487 C CA . PHE B 1 20 ? -5.09 15.797 12.164 1 96.5 20 PHE B CA 1
ATOM 1488 C C . PHE B 1 20 ? -6.488 16.109 11.648 1 96.5 20 PHE B C 1
ATOM 1490 O O . PHE B 1 20 ? -6.656 16.969 10.781 1 96.5 20 PHE B O 1
ATOM 1497 N N . GLY B 1 21 ? -7.488 15.352 12.117 1 94.06 21 GLY B N 1
ATOM 1498 C CA . GLY B 1 21 ? -8.875 15.672 11.812 1 94.06 21 GLY B CA 1
ATOM 1499 C C . GLY B 1 21 ? -9.312 15.195 10.438 1 94.06 21 GLY B C 1
ATOM 1500 O O . GLY B 1 21 ? -10.133 15.836 9.781 1 94.06 21 GLY B O 1
ATOM 1501 N N . HIS B 1 22 ? -8.703 14.148 9.961 1 95.81 22 HIS B N 1
ATOM 1502 C CA . HIS B 1 22 ? -9.141 13.5 8.727 1 95.81 22 HIS B CA 1
ATOM 1503 C C . HIS B 1 22 ? -10.281 12.523 8.992 1 95.81 22 HIS B C 1
ATOM 1505 O O . HIS B 1 22 ? -10.469 12.078 10.125 1 95.81 22 HIS B O 1
ATOM 1511 N N . PRO B 1 23 ? -11.047 12.234 7.969 1 96.94 23 PRO B N 1
ATOM 1512 C CA . PRO B 1 23 ? -12.148 11.289 8.164 1 96.94 23 PRO B CA 1
ATOM 1513 C C . PRO B 1 23 ? -11.68 9.945 8.719 1 96.94 23 PRO B C 1
ATOM 1515 O O . PRO B 1 23 ? -10.695 9.383 8.242 1 96.94 23 PRO B O 1
ATOM 1518 N N . LYS B 1 24 ? -12.367 9.547 9.695 1 97.62 24 LYS B N 1
ATOM 1519 C CA . LYS B 1 24 ? -12.094 8.258 10.336 1 97.62 24 LYS B CA 1
ATOM 1520 C C . LYS B 1 24 ? -13.367 7.645 10.898 1 97.62 24 LYS B C 1
ATOM 1522 O O . LYS B 1 24 ? -13.484 7.449 12.109 1 97.62 24 LYS B O 1
ATOM 1527 N N . PRO B 1 25 ? -14.305 7.277 10.016 1 98 25 PRO B N 1
ATOM 1528 C CA . PRO B 1 25 ? -15.531 6.648 1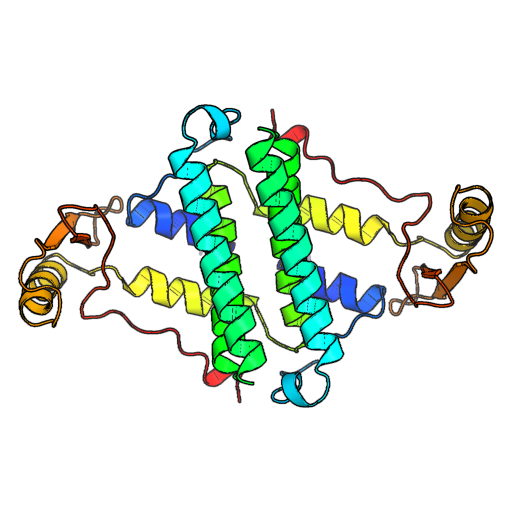0.516 1 98 25 PRO B CA 1
ATOM 1529 C C . PRO B 1 25 ? -15.266 5.316 11.219 1 98 25 PRO B C 1
ATOM 1531 O O . PRO B 1 25 ? -14.297 4.625 10.891 1 98 25 PRO B O 1
ATOM 1534 N N . ALA B 1 26 ? -16.141 4.949 12.094 1 95.19 26 ALA B N 1
ATOM 1535 C CA . ALA B 1 26 ? -15.984 3.742 12.906 1 95.19 26 ALA B CA 1
ATOM 1536 C C . ALA B 1 26 ? -16.375 2.496 12.109 1 95.19 26 ALA B C 1
ATOM 1538 O O . ALA B 1 26 ? -15.945 1.386 12.445 1 95.19 26 ALA B O 1
ATOM 1539 N N . THR B 1 27 ? -17.219 2.732 11.094 1 96.62 27 THR B N 1
ATOM 1540 C CA . THR B 1 27 ? -17.719 1.596 10.32 1 96.62 27 THR B CA 1
ATOM 1541 C C . THR B 1 27 ? -17.625 1.879 8.828 1 96.62 27 THR B C 1
ATOM 1543 O O . THR B 1 27 ? -17.438 3.027 8.414 1 96.62 27 THR B O 1
ATOM 1546 N N . LEU B 1 28 ? -17.781 0.846 8.062 1 98.06 28 LEU B N 1
ATOM 1547 C CA . LEU B 1 28 ? -17.75 0.951 6.609 1 98.06 28 LEU B CA 1
ATOM 1548 C C . LEU B 1 28 ? -18.797 1.95 6.113 1 98.06 28 LEU B C 1
ATOM 1550 O O . LEU B 1 28 ? -19.953 1.892 6.516 1 98.06 28 LEU B O 1
ATOM 1554 N N . GLN B 1 29 ? -18.344 2.855 5.285 1 97.62 29 GLN B N 1
ATOM 1555 C CA . GLN B 1 29 ? -19.25 3.77 4.598 1 97.62 29 GLN B CA 1
ATOM 1556 C C . GLN B 1 29 ? -19.672 3.211 3.242 1 97.62 29 GLN B C 1
ATOM 1558 O O . GLN B 1 29 ? -19.125 3.605 2.207 1 97.62 29 GLN B O 1
ATOM 1563 N N . LYS B 1 30 ? -20.656 2.418 3.189 1 96.19 30 LYS B N 1
ATOM 1564 C CA . LYS B 1 30 ? -21.031 1.582 2.051 1 96.19 30 LYS B CA 1
ATOM 1565 C C . LYS B 1 30 ? -21.359 2.432 0.829 1 96.19 30 LYS B C 1
ATOM 1567 O O . LYS B 1 30 ? -21.078 2.037 -0.304 1 96.19 30 LYS B O 1
ATOM 1572 N N . ASN B 1 31 ? -21.875 3.643 1.07 1 97.19 31 ASN B N 1
ATOM 1573 C CA . ASN B 1 31 ? -22.359 4.453 -0.041 1 97.19 31 ASN B CA 1
ATOM 1574 C C . ASN B 1 31 ? -21.5 5.699 -0.242 1 97.19 31 ASN B C 1
ATOM 1576 O O . ASN B 1 31 ? -21.938 6.652 -0.896 1 97.19 31 ASN B O 1
ATOM 1580 N N . ILE B 1 32 ? -20.312 5.711 0.256 1 98.06 32 ILE B N 1
ATOM 1581 C CA . ILE B 1 32 ? -19.469 6.898 0.301 1 98.06 32 ILE B CA 1
ATOM 1582 C C . ILE B 1 32 ? -19.125 7.34 -1.119 1 98.06 32 ILE B C 1
ATOM 1584 O O . ILE B 1 32 ? -18.969 8.531 -1.384 1 98.06 32 ILE B O 1
ATOM 1588 N N . LEU B 1 33 ? -19.031 6.438 -2.057 1 98.31 33 LEU B N 1
ATOM 1589 C CA . LEU B 1 33 ? -18.625 6.766 -3.422 1 98.31 33 LEU B CA 1
ATOM 1590 C C . LEU B 1 33 ? -19.656 7.656 -4.094 1 98.31 33 LEU B C 1
ATOM 1592 O O . LEU B 1 33 ? -19.312 8.609 -4.793 1 98.31 33 LEU B O 1
ATOM 1596 N N . SER B 1 34 ? -20.875 7.344 -3.885 1 97.75 34 SER B N 1
ATOM 1597 C CA . SER B 1 34 ? -21.953 8.148 -4.449 1 97.75 34 SER B CA 1
ATOM 1598 C C . SER B 1 34 ? -22.281 9.336 -3.553 1 97.75 34 SER B C 1
ATOM 1600 O O . SER B 1 34 ? -22.641 10.406 -4.043 1 97.75 34 SER B O 1
ATOM 1602 N N . GLU B 1 35 ? -22.125 9.203 -2.217 1 97.94 35 GLU B N 1
ATOM 1603 C CA . GLU B 1 35 ? -22.516 10.227 -1.252 1 97.94 35 GLU B CA 1
ATOM 1604 C C . GLU B 1 35 ? -21.484 11.352 -1.196 1 97.94 35 GLU B C 1
ATOM 1606 O O . GLU B 1 35 ? -21.812 12.5 -0.923 1 97.94 35 GLU B O 1
ATOM 1611 N N . ASN B 1 36 ? -20.281 11.047 -1.395 1 98.12 36 ASN B N 1
ATOM 1612 C CA . ASN B 1 36 ? -19.188 12.008 -1.339 1 98.12 36 ASN B CA 1
ATOM 1613 C C . ASN B 1 36 ? -18.141 11.742 -2.422 1 98.12 36 ASN B C 1
ATOM 1615 O O . ASN B 1 36 ? -17 11.398 -2.117 1 98.12 36 ASN B O 1
ATOM 1619 N N . PRO B 1 37 ? -18.469 11.922 -3.709 1 98.06 37 PRO B N 1
ATOM 1620 C CA . PRO B 1 37 ? -17.547 11.656 -4.809 1 98.06 37 PRO B CA 1
ATOM 1621 C C . PRO B 1 37 ? -16.281 12.508 -4.738 1 98.06 37 PRO B C 1
ATOM 1623 O O . PRO B 1 37 ? -15.219 12.086 -5.207 1 98.06 37 PRO B O 1
ATOM 1626 N N . LYS B 1 38 ? -16.375 13.633 -4.117 1 98 38 LYS B N 1
ATOM 1627 C CA . LYS B 1 38 ? -15.211 14.492 -3.984 1 98 38 LYS B CA 1
ATOM 1628 C C . LYS B 1 38 ? -14.156 13.859 -3.086 1 98 38 LYS B C 1
ATOM 1630 O O . LYS B 1 38 ? -12.961 13.914 -3.389 1 98 38 LYS B O 1
ATOM 1635 N N . LEU B 1 39 ? -14.625 13.281 -1.967 1 98.12 39 LEU B N 1
ATOM 1636 C CA . LEU B 1 39 ? -13.695 12.586 -1.081 1 98.12 39 LEU B CA 1
ATOM 1637 C C . LEU B 1 39 ? -13.039 11.414 -1.795 1 98.12 39 LEU B C 1
ATOM 1639 O O . LEU B 1 39 ? -11.828 11.211 -1.684 1 98.12 39 LEU B O 1
ATOM 1643 N N . ALA B 1 40 ? -13.828 10.656 -2.527 1 98.69 40 ALA B N 1
ATOM 1644 C CA . ALA B 1 40 ? -13.297 9.508 -3.264 1 98.69 40 ALA B CA 1
ATOM 1645 C C . ALA B 1 40 ? -12.25 9.953 -4.277 1 98.69 40 ALA B C 1
ATOM 1647 O O . ALA B 1 40 ? -11.172 9.352 -4.371 1 98.69 40 ALA B O 1
ATOM 1648 N N . GLN B 1 41 ? -12.523 11 -4.984 1 98.56 41 GLN B N 1
ATOM 1649 C CA . GLN B 1 41 ? -11.594 11.508 -5.992 1 98.56 41 GLN B CA 1
ATOM 1650 C C . GLN B 1 41 ? -10.328 12.047 -5.344 1 98.56 41 GLN B C 1
ATOM 1652 O O . GLN B 1 41 ? -9.227 11.883 -5.887 1 98.56 41 GLN B O 1
ATOM 1657 N N . PHE B 1 42 ? -10.508 12.703 -4.246 1 98.19 42 PHE B N 1
ATOM 1658 C CA . PHE B 1 42 ? -9.359 13.219 -3.518 1 98.19 42 PHE B CA 1
ATOM 1659 C C . PHE B 1 42 ? -8.422 12.086 -3.104 1 98.19 42 PHE B C 1
ATOM 1661 O O . PHE B 1 42 ? -7.211 12.172 -3.311 1 98.19 42 PHE B O 1
ATOM 1668 N N . ARG B 1 43 ? -9.008 11 -2.568 1 98.81 43 ARG B N 1
ATOM 1669 C CA . ARG B 1 43 ? -8.203 9.867 -2.137 1 98.81 43 ARG B CA 1
ATOM 1670 C C . ARG B 1 43 ? -7.488 9.219 -3.32 1 98.81 43 ARG B C 1
ATOM 1672 O O . ARG B 1 43 ? -6.316 8.852 -3.219 1 98.81 43 ARG B O 1
ATOM 1679 N N . LEU B 1 44 ? -8.195 9.109 -4.441 1 98.88 44 LEU B N 1
ATOM 1680 C CA . LEU B 1 44 ? -7.574 8.586 -5.652 1 98.88 44 LEU B CA 1
ATOM 1681 C C . LEU B 1 44 ? -6.406 9.461 -6.094 1 98.88 44 LEU B C 1
ATOM 1683 O O . LEU B 1 44 ? -5.363 8.945 -6.508 1 98.88 44 LEU B O 1
ATOM 1687 N N . SER B 1 45 ? -6.586 10.703 -5.961 1 98.81 45 SER B N 1
ATOM 1688 C CA . SER B 1 45 ? -5.547 11.625 -6.422 1 98.81 45 SER B CA 1
ATOM 1689 C C . SER B 1 45 ? -4.289 11.508 -5.566 1 98.81 45 SER B C 1
ATOM 1691 O O . SER B 1 45 ? -3.174 11.656 -6.07 1 98.81 45 SER B O 1
ATOM 1693 N N . LEU B 1 46 ? -4.453 11.297 -4.25 1 98.62 46 LEU B N 1
ATOM 1694 C CA . LEU B 1 46 ? -3.295 11.109 -3.381 1 98.62 46 LEU B CA 1
ATOM 1695 C C . LEU B 1 46 ? -2.5 9.875 -3.787 1 98.62 46 LEU B C 1
ATOM 1697 O O . LEU B 1 46 ? -1.27 9.914 -3.838 1 98.62 46 LEU B O 1
ATOM 1701 N N . ILE B 1 47 ? -3.18 8.797 -4.102 1 98.94 47 ILE B N 1
ATOM 1702 C CA . ILE B 1 47 ? -2.51 7.566 -4.512 1 98.94 47 ILE B CA 1
ATOM 1703 C C . ILE B 1 47 ? -1.816 7.781 -5.855 1 98.94 47 ILE B C 1
ATOM 1705 O O . ILE B 1 47 ? -0.666 7.375 -6.039 1 98.94 47 ILE B O 1
ATOM 1709 N N . ARG B 1 48 ? -2.498 8.438 -6.766 1 98.88 48 ARG B N 1
ATOM 1710 C CA . ARG B 1 48 ? -1.933 8.727 -8.078 1 98.88 48 ARG B CA 1
ATOM 1711 C C . ARG B 1 48 ? -0.642 9.531 -7.957 1 98.88 48 ARG B C 1
ATOM 1713 O O . ARG B 1 48 ? 0.337 9.25 -8.648 1 98.88 48 ARG B O 1
ATOM 1720 N N . GLU B 1 49 ? -0.656 10.492 -7.133 1 98.81 49 GLU B N 1
ATOM 1721 C CA . G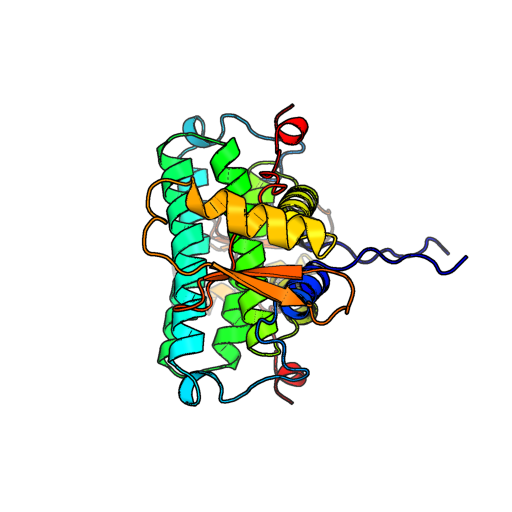LU B 1 49 ? 0.513 11.344 -6.941 1 98.81 49 GLU B CA 1
ATOM 1722 C C . GLU B 1 49 ? 1.712 10.531 -6.453 1 98.81 49 GLU B C 1
ATOM 1724 O O . GLU B 1 49 ? 2.811 10.648 -7.004 1 98.81 49 GLU B O 1
ATOM 1729 N N . GLU B 1 50 ? 1.512 9.734 -5.395 1 98.81 50 GLU B N 1
ATOM 1730 C CA . GLU B 1 50 ? 2.621 8.938 -4.883 1 98.81 50 GLU B CA 1
ATOM 1731 C C . GLU B 1 50 ? 3.107 7.938 -5.926 1 98.81 50 GLU B C 1
ATOM 1733 O O . GLU B 1 50 ? 4.305 7.652 -6.008 1 98.81 50 GLU B O 1
ATOM 1738 N N . PHE B 1 51 ? 2.195 7.352 -6.711 1 98.94 51 PHE B N 1
ATOM 1739 C CA . PHE B 1 51 ? 2.604 6.414 -7.75 1 98.94 51 PHE B CA 1
ATOM 1740 C C . PHE B 1 51 ? 3.434 7.113 -8.82 1 98.94 51 PHE B C 1
ATOM 1742 O O . PHE B 1 51 ? 4.426 6.562 -9.305 1 98.94 51 PHE B O 1
ATOM 1749 N N . ASN B 1 52 ? 2.969 8.289 -9.164 1 98.88 52 ASN B N 1
ATOM 1750 C CA . ASN B 1 52 ? 3.748 9.062 -10.125 1 98.88 52 ASN B CA 1
ATOM 1751 C C . ASN B 1 52 ? 5.148 9.367 -9.602 1 98.88 52 ASN B C 1
ATOM 1753 O O . ASN B 1 52 ? 6.117 9.352 -10.359 1 98.88 52 ASN B O 1
ATOM 1757 N N . GLU B 1 53 ? 5.289 9.656 -8.32 1 98.88 53 GLU B N 1
ATOM 1758 C CA . GLU B 1 53 ? 6.602 9.859 -7.719 1 98.88 53 GLU B CA 1
ATOM 1759 C C . GLU B 1 53 ? 7.457 8.602 -7.809 1 98.88 53 GLU B C 1
ATOM 1761 O O . GLU B 1 53 ? 8.664 8.68 -8.016 1 98.88 53 GLU B O 1
ATOM 1766 N N . LEU B 1 54 ? 6.848 7.48 -7.652 1 98.94 54 LEU B N 1
ATOM 1767 C CA . LEU B 1 54 ? 7.562 6.219 -7.785 1 98.94 54 LEU B CA 1
ATOM 1768 C C . LEU B 1 54 ? 8.086 6.035 -9.203 1 98.94 54 LEU B C 1
ATOM 1770 O O . LEU B 1 54 ? 9.25 5.68 -9.406 1 98.94 54 LEU B O 1
ATOM 1774 N N . ILE B 1 55 ? 7.176 6.27 -10.18 1 98.88 55 ILE B N 1
ATOM 1775 C CA . ILE B 1 55 ? 7.562 6.148 -11.586 1 98.88 55 ILE B CA 1
ATOM 1776 C C . ILE B 1 55 ? 8.758 7.055 -11.875 1 98.88 55 ILE B C 1
ATOM 1778 O O . ILE B 1 55 ? 9.742 6.621 -12.469 1 98.88 55 ILE B O 1
ATOM 1782 N N . HIS B 1 56 ? 8.656 8.258 -11.398 1 98.81 56 HIS B N 1
ATOM 1783 C CA . HIS B 1 56 ? 9.734 9.227 -11.609 1 98.81 56 HIS B CA 1
ATOM 1784 C C . HIS B 1 56 ? 11.023 8.758 -10.945 1 98.81 56 HIS B C 1
ATOM 1786 O O . HIS B 1 56 ? 12.102 8.891 -11.523 1 98.81 56 HIS B O 1
ATOM 1792 N N . ALA B 1 57 ? 10.945 8.289 -9.688 1 98.75 57 ALA B N 1
ATOM 1793 C CA . ALA B 1 57 ? 12.109 7.816 -8.953 1 98.75 57 ALA B CA 1
ATOM 1794 C C . ALA B 1 57 ? 12.805 6.68 -9.703 1 98.75 57 ALA B C 1
ATOM 1796 O O . ALA B 1 57 ? 14.031 6.629 -9.766 1 98.75 57 ALA B O 1
ATOM 1797 N N . VAL B 1 58 ? 12.016 5.742 -10.25 1 98.75 58 VAL B N 1
ATOM 1798 C CA . VAL B 1 58 ? 12.555 4.625 -11.016 1 98.75 58 VAL B CA 1
ATOM 1799 C C . VAL B 1 58 ? 13.25 5.145 -12.273 1 98.75 58 VAL B C 1
ATOM 1801 O O . VAL B 1 58 ? 14.367 4.723 -12.586 1 98.75 58 VAL B O 1
ATOM 1804 N N . GLU B 1 59 ? 12.609 6.062 -12.938 1 98.25 59 GLU B N 1
ATOM 1805 C CA . GLU B 1 59 ? 13.172 6.637 -14.156 1 98.25 59 GLU B CA 1
ATOM 1806 C C . GLU B 1 59 ? 14.484 7.363 -13.867 1 98.25 59 GLU B C 1
ATOM 1808 O O . GLU B 1 59 ? 15.398 7.352 -14.695 1 98.25 59 GLU B O 1
ATOM 1813 N N . GLN B 1 60 ? 14.617 7.945 -12.711 1 98.06 60 GLN B N 1
ATOM 1814 C CA . GLN B 1 60 ? 15.797 8.727 -12.352 1 98.06 60 GLN B CA 1
ATOM 1815 C C . GLN B 1 60 ? 16.844 7.852 -11.672 1 98.06 60 GLN B C 1
ATOM 1817 O O . GLN B 1 60 ? 17.875 8.352 -11.219 1 98.06 60 GLN B O 1
ATOM 1822 N N . ASP B 1 61 ? 16.547 6.594 -11.555 1 98.12 61 ASP B N 1
ATOM 1823 C CA . ASP B 1 61 ? 17.453 5.66 -10.898 1 98.12 61 ASP B CA 1
ATOM 1824 C C . ASP B 1 61 ? 17.797 6.129 -9.484 1 98.12 61 ASP B C 1
ATOM 1826 O O . ASP B 1 61 ? 18.969 6.164 -9.102 1 98.12 61 ASP B O 1
ATOM 1830 N N . ASN B 1 62 ? 16.828 6.562 -8.727 1 97.62 62 ASN B N 1
ATOM 1831 C CA . ASN B 1 62 ? 17 7.098 -7.379 1 97.62 62 ASN B CA 1
ATOM 1832 C C . ASN B 1 62 ? 16.328 6.203 -6.336 1 97.62 62 ASN B C 1
ATOM 1834 O O . ASN B 1 62 ? 15.141 6.344 -6.051 1 97.62 62 ASN B O 1
ATOM 1838 N N . MET B 1 63 ? 17.094 5.344 -5.742 1 97.88 63 MET B N 1
ATOM 1839 C CA . MET B 1 63 ? 16.562 4.316 -4.848 1 97.88 63 MET B CA 1
ATOM 1840 C C . MET B 1 63 ? 16 4.941 -3.578 1 97.88 63 MET B C 1
ATOM 1842 O O . MET B 1 63 ? 15.016 4.453 -3.029 1 97.88 63 MET B O 1
ATOM 1846 N N . VAL B 1 64 ? 16.594 6.031 -3.086 1 97.75 64 VAL B N 1
ATOM 1847 C CA . VAL B 1 64 ? 16.078 6.699 -1.897 1 97.75 64 VAL B CA 1
ATOM 1848 C C . VAL B 1 64 ? 14.641 7.16 -2.146 1 97.75 64 VAL B C 1
ATOM 1850 O O . VAL B 1 64 ? 13.758 6.953 -1.305 1 97.75 64 VAL B O 1
ATOM 1853 N N . GLU B 1 65 ? 14.422 7.75 -3.305 1 98.12 65 GLU B N 1
ATOM 1854 C CA . GLU B 1 65 ? 13.086 8.242 -3.648 1 98.12 65 GLU B CA 1
ATOM 1855 C C . GLU B 1 65 ? 12.133 7.086 -3.936 1 98.12 65 GLU B C 1
ATOM 1857 O O . GLU B 1 65 ? 10.922 7.203 -3.721 1 98.12 65 GLU B O 1
ATOM 1862 N N . VAL B 1 66 ? 12.656 5.957 -4.406 1 98.81 66 VAL B N 1
ATOM 1863 C CA . VAL B 1 66 ? 11.836 4.766 -4.586 1 98.81 66 VAL B CA 1
ATOM 1864 C C . VAL B 1 66 ? 11.328 4.281 -3.23 1 98.81 66 VAL B C 1
ATOM 1866 O O . VAL B 1 66 ? 10.133 4.027 -3.064 1 98.81 66 VAL B O 1
ATOM 1869 N N . ILE B 1 67 ? 12.227 4.199 -2.27 1 98.75 67 ILE B N 1
ATOM 1870 C CA . ILE B 1 67 ? 11.867 3.768 -0.922 1 98.75 67 ILE B CA 1
ATOM 1871 C C . ILE B 1 67 ? 10.82 4.715 -0.34 1 98.75 67 ILE B C 1
ATOM 1873 O O . ILE B 1 67 ? 9.805 4.273 0.2 1 98.75 67 ILE B O 1
ATOM 1877 N N . ASP B 1 68 ? 11.07 5.977 -0.508 1 98.69 68 ASP B N 1
ATOM 1878 C CA . ASP B 1 68 ? 10.156 6.996 -0 1 98.69 68 ASP B CA 1
ATOM 1879 C C . ASP B 1 68 ? 8.773 6.859 -0.632 1 98.69 68 ASP B C 1
ATOM 1881 O O . ASP B 1 68 ? 7.766 6.844 0.073 1 98.69 68 ASP B O 1
ATOM 1885 N N . ALA B 1 69 ? 8.742 6.719 -1.95 1 98.88 69 ALA B N 1
ATOM 1886 C CA . ALA B 1 69 ? 7.48 6.656 -2.691 1 98.88 69 ALA B CA 1
ATOM 1887 C C . ALA B 1 69 ? 6.691 5.402 -2.324 1 98.88 69 ALA B C 1
ATOM 1889 O O . ALA B 1 69 ? 5.465 5.449 -2.197 1 98.88 69 ALA B O 1
ATOM 1890 N N . LEU B 1 70 ? 7.379 4.285 -2.16 1 98.94 70 LEU B N 1
ATOM 1891 C CA . LEU B 1 70 ? 6.703 3.059 -1.754 1 98.94 70 LEU B CA 1
ATOM 1892 C C . LEU B 1 70 ? 6.047 3.227 -0.387 1 98.94 70 LEU B C 1
ATOM 1894 O O . LEU B 1 70 ? 4.895 2.838 -0.194 1 98.94 70 LEU B O 1
ATOM 1898 N N . GLY B 1 71 ? 6.785 3.816 0.557 1 98.88 71 GLY B N 1
ATOM 1899 C CA . GLY B 1 71 ? 6.207 4.105 1.859 1 98.88 71 GLY B CA 1
ATOM 1900 C C . GLY B 1 71 ? 4.996 5.02 1.783 1 98.88 71 GLY B C 1
ATOM 1901 O O . GLY B 1 71 ? 3.99 4.781 2.453 1 98.88 71 GLY B O 1
ATOM 1902 N N . ASP B 1 72 ? 5.113 6.051 0.96 1 98.88 72 ASP B N 1
ATOM 1903 C CA . ASP B 1 72 ? 4.031 7.02 0.819 1 98.88 72 ASP B CA 1
ATOM 1904 C C . ASP B 1 72 ? 2.797 6.379 0.189 1 98.88 72 ASP B C 1
ATOM 1906 O O . ASP B 1 72 ? 1.666 6.715 0.549 1 98.88 72 ASP B O 1
ATOM 1910 N N . ILE B 1 73 ? 2.975 5.492 -0.769 1 98.94 73 ILE B N 1
ATOM 1911 C CA . ILE B 1 73 ? 1.832 4.816 -1.377 1 98.94 73 ILE B CA 1
ATOM 1912 C C . ILE B 1 73 ? 1.09 4.004 -0.318 1 98.94 73 ILE B C 1
ATOM 1914 O O . ILE B 1 73 ? -0.136 4.086 -0.211 1 98.94 73 ILE B O 1
ATOM 1918 N N . LEU B 1 74 ? 1.853 3.211 0.463 1 98.94 74 LEU B N 1
ATOM 1919 C CA . LEU B 1 74 ? 1.209 2.473 1.544 1 98.94 74 LEU B CA 1
ATOM 1920 C C . LEU B 1 74 ? 0.398 3.408 2.434 1 98.94 74 LEU B C 1
ATOM 1922 O O . LEU B 1 74 ? -0.764 3.129 2.74 1 98.94 74 LEU B O 1
ATOM 1926 N N . TYR B 1 75 ? 0.979 4.504 2.809 1 98.94 75 TYR B N 1
ATOM 1927 C CA . TYR B 1 75 ? 0.38 5.43 3.764 1 98.94 75 TYR B CA 1
ATOM 1928 C C . TYR B 1 75 ? -0.944 5.973 3.24 1 98.94 75 TYR B C 1
ATOM 1930 O O . TYR B 1 75 ? -1.942 5.996 3.963 1 98.94 75 TYR B O 1
ATOM 1938 N N . VAL B 1 76 ? -0.948 6.371 1.964 1 98.94 76 VAL B N 1
ATOM 1939 C CA . VAL B 1 76 ? -2.152 7.004 1.434 1 98.94 76 VAL B CA 1
ATOM 1940 C C . VAL B 1 76 ? -3.205 5.938 1.136 1 98.94 76 VAL B C 1
ATOM 1942 O O . VAL B 1 76 ? -4.406 6.195 1.245 1 98.94 76 VAL B O 1
ATOM 1945 N N . VAL B 1 77 ? -2.816 4.699 0.811 1 98.94 77 VAL B N 1
ATOM 1946 C CA . VAL B 1 77 ? -3.773 3.611 0.644 1 98.94 77 VAL B CA 1
ATOM 1947 C C . VAL B 1 77 ? -4.457 3.314 1.977 1 98.94 77 VAL B C 1
ATOM 1949 O O . VAL B 1 77 ? -5.688 3.254 2.053 1 98.94 77 VAL B O 1
ATOM 1952 N N . TYR B 1 78 ? -3.668 3.16 3.021 1 98.94 78 TYR B N 1
ATOM 1953 C CA . TYR B 1 78 ? -4.258 2.975 4.344 1 98.94 78 TYR B CA 1
ATOM 1954 C C . TYR B 1 78 ? -5.152 4.152 4.711 1 98.94 78 TYR B C 1
ATOM 1956 O O . TYR B 1 78 ? -6.164 3.982 5.395 1 98.94 78 TYR B O 1
ATOM 1964 N N . GLY B 1 79 ? -4.781 5.352 4.301 1 98.88 79 GLY B N 1
ATOM 1965 C CA . GLY B 1 79 ? -5.605 6.523 4.539 1 98.88 79 GLY B CA 1
ATOM 1966 C C . GLY B 1 79 ? -6.988 6.426 3.918 1 98.88 79 GLY B C 1
ATOM 1967 O O . GLY B 1 79 ? -7.98 6.809 4.535 1 98.88 79 GLY B O 1
ATOM 1968 N N . MET B 1 80 ? -7.004 5.922 2.67 1 98.88 80 MET B N 1
ATOM 1969 C CA . MET B 1 80 ? -8.297 5.723 2.027 1 98.88 80 MET B CA 1
ATOM 1970 C C . MET B 1 80 ? -9.141 4.711 2.799 1 98.88 80 MET B C 1
ATOM 1972 O O . MET B 1 80 ? -10.336 4.91 2.99 1 98.88 80 MET B O 1
ATOM 1976 N N . GLY B 1 81 ? -8.516 3.66 3.246 1 98.81 81 GLY B N 1
ATOM 1977 C CA . GLY B 1 81 ? -9.203 2.715 4.105 1 98.81 81 GLY B CA 1
ATOM 1978 C C . GLY B 1 81 ? -9.797 3.357 5.344 1 98.81 81 GLY B C 1
ATOM 1979 O O . GLY B 1 81 ? -10.953 3.098 5.691 1 98.81 81 GLY B O 1
ATOM 1980 N N . GLN B 1 82 ? -9.016 4.176 5.992 1 98.81 82 GLN B N 1
ATOM 1981 C CA . GLN B 1 82 ? -9.5 4.883 7.172 1 98.81 82 GLN B CA 1
ATOM 1982 C C . GLN B 1 82 ? -10.695 5.766 6.828 1 98.81 82 GLN B C 1
ATOM 1984 O O . GLN B 1 82 ? -11.719 5.727 7.516 1 98.81 82 GLN B O 1
ATOM 1989 N N . ALA B 1 83 ? -10.586 6.516 5.773 1 98.75 83 ALA B N 1
ATOM 1990 C CA . ALA B 1 83 ? -11.602 7.496 5.402 1 98.75 83 ALA B CA 1
ATOM 1991 C C . ALA B 1 83 ? -12.922 6.812 5.066 1 98.75 83 ALA B C 1
ATOM 1993 O O . ALA B 1 83 ? -14 7.391 5.258 1 98.75 83 ALA B O 1
ATOM 1994 N N . PHE B 1 84 ? -12.852 5.582 4.586 1 98.75 84 PHE B N 1
ATOM 1995 C CA . PHE B 1 84 ? -14.047 4.879 4.137 1 98.75 84 PHE B CA 1
ATOM 1996 C C . PHE B 1 84 ? -14.516 3.885 5.195 1 98.75 84 PHE B C 1
ATOM 1998 O O . PHE B 1 84 ? -15.547 3.229 5.023 1 98.75 84 PHE B O 1
ATOM 2005 N N . GLY B 1 85 ? -13.781 3.77 6.297 1 98.38 85 GLY B N 1
ATOM 2006 C CA . GLY B 1 85 ? -14.117 2.814 7.34 1 98.38 85 GLY B CA 1
ATOM 2007 C C . GLY B 1 85 ? -13.82 1.378 6.949 1 98.38 85 GLY B C 1
ATOM 2008 O O . GLY B 1 85 ? -14.516 0.456 7.375 1 98.38 85 GLY B O 1
ATOM 2009 N N . ILE B 1 86 ? -12.844 1.173 6.102 1 98.62 86 ILE B N 1
ATOM 2010 C CA . ILE B 1 86 ? -12.438 -0.155 5.656 1 98.62 86 ILE B CA 1
ATOM 2011 C C . ILE B 1 86 ? -11.266 -0.645 6.5 1 98.62 86 ILE B C 1
ATOM 2013 O O . ILE B 1 86 ? -10.18 -0.057 6.465 1 98.62 86 ILE B O 1
ATOM 2017 N N . ASP B 1 87 ? -11.406 -1.709 7.203 1 97.94 87 ASP B N 1
ATOM 2018 C CA . ASP B 1 87 ? -10.305 -2.314 7.949 1 97.94 87 ASP B CA 1
ATOM 2019 C C . ASP B 1 87 ? -9.305 -2.988 7.012 1 97.94 87 ASP B C 1
ATOM 2021 O O . ASP B 1 87 ? -9.461 -4.164 6.672 1 97.94 87 ASP B O 1
ATOM 2025 N N . LEU B 1 88 ? -8.258 -2.322 6.695 1 98.56 88 LEU B N 1
ATOM 2026 C CA . LEU B 1 88 ? -7.348 -2.836 5.68 1 98.56 88 LEU B CA 1
ATOM 2027 C C . LEU B 1 88 ? -6.406 -3.879 6.273 1 98.56 88 LEU B C 1
ATOM 2029 O O . LEU B 1 88 ? -5.73 -4.602 5.539 1 98.56 88 LEU B O 1
ATOM 2033 N N . ASP B 1 89 ? -6.301 -3.959 7.598 1 97.19 89 ASP B N 1
ATOM 2034 C CA . ASP B 1 89 ? -5.605 -5.105 8.172 1 97.19 89 ASP B CA 1
ATOM 2035 C C . ASP B 1 89 ? -6.328 -6.41 7.836 1 97.19 89 ASP B C 1
ATOM 2037 O O . ASP B 1 89 ? -5.707 -7.375 7.387 1 97.19 89 ASP B O 1
ATOM 2041 N N . LYS B 1 90 ? -7.574 -6.375 8.07 1 97.5 90 LYS B N 1
ATOM 2042 C CA . LYS B 1 90 ? -8.391 -7.539 7.75 1 97.5 90 LYS B CA 1
ATOM 2043 C C . LYS B 1 90 ? -8.398 -7.809 6.246 1 97.5 90 LYS B C 1
ATOM 2045 O O . LYS B 1 90 ? -8.25 -8.953 5.816 1 97.5 90 LYS B O 1
ATOM 2050 N N . THR B 1 91 ? -8.602 -6.773 5.453 1 98.62 91 THR B N 1
ATOM 2051 C CA . THR B 1 91 ? -8.609 -6.891 4 1 98.62 91 THR B CA 1
ATOM 2052 C C . THR B 1 91 ? -7.332 -7.574 3.508 1 98.62 91 THR B C 1
ATOM 2054 O O . THR B 1 91 ? -7.395 -8.508 2.701 1 98.62 91 THR B O 1
ATOM 2057 N N . PHE B 1 92 ? -6.188 -7.113 4.012 1 98.62 92 PHE B N 1
ATOM 2058 C CA . PHE B 1 92 ? -4.902 -7.645 3.572 1 98.62 92 PHE B CA 1
ATOM 2059 C C . PHE B 1 92 ? -4.793 -9.133 3.885 1 98.62 92 PHE B C 1
ATOM 2061 O O . PHE B 1 92 ? -4.301 -9.906 3.062 1 98.62 92 PHE B O 1
ATOM 2068 N N . ARG B 1 93 ? -5.227 -9.5 5.02 1 98.06 93 ARG B N 1
ATOM 2069 C CA . ARG B 1 93 ? -5.164 -10.906 5.41 1 98.06 93 ARG B CA 1
ATOM 2070 C C . ARG B 1 93 ? -6.012 -11.773 4.484 1 98.06 93 ARG B C 1
ATOM 2072 O O . ARG B 1 93 ? -5.609 -12.875 4.113 1 98.06 93 ARG B O 1
ATOM 2079 N N . ILE B 1 94 ? -7.145 -11.297 4.164 1 98.5 94 ILE B N 1
ATOM 2080 C CA . ILE B 1 94 ? -8.031 -12.016 3.26 1 98.5 94 ILE B CA 1
ATOM 2081 C C . ILE B 1 94 ? -7.375 -12.148 1.889 1 98.5 94 ILE B C 1
ATOM 2083 O O . ILE B 1 94 ? -7.387 -13.227 1.292 1 98.5 94 ILE B O 1
ATOM 2087 N N . VAL B 1 95 ? -6.758 -11.086 1.424 1 98.69 95 VAL B N 1
ATOM 2088 C CA . VAL B 1 95 ? -6.07 -11.102 0.136 1 98.69 95 VAL B CA 1
ATOM 2089 C C . VAL B 1 95 ? -4.887 -12.062 0.193 1 98.69 95 VAL B C 1
ATOM 2091 O O . VAL B 1 95 ? -4.66 -12.836 -0.741 1 98.69 95 VAL B O 1
ATOM 2094 N N . HIS B 1 96 ? -4.129 -12.031 1.277 1 98.62 96 HIS B N 1
ATOM 2095 C CA . HIS B 1 96 ? -3.004 -12.945 1.446 1 98.62 96 HIS B CA 1
ATOM 2096 C C . HIS B 1 96 ? -3.463 -14.398 1.418 1 98.62 96 HIS B C 1
ATOM 2098 O O . HIS B 1 96 ? -2.852 -15.234 0.747 1 98.62 96 HIS B O 1
ATOM 2104 N N . ALA B 1 97 ? -4.492 -14.664 2.162 1 98 97 ALA B N 1
ATOM 2105 C CA . ALA B 1 97 ? -5.016 -16.031 2.195 1 98 97 ALA B CA 1
ATOM 2106 C C . ALA B 1 97 ? -5.422 -16.5 0.801 1 98 97 ALA B C 1
ATOM 2108 O O . ALA B 1 97 ? -5.156 -17.641 0.42 1 98 97 ALA B O 1
ATOM 2109 N N . SER B 1 98 ? -6.094 -15.648 0.054 1 98.38 98 SER B N 1
ATOM 2110 C CA . SER B 1 98 ? -6.473 -15.961 -1.319 1 98.38 98 SER B CA 1
ATOM 2111 C C . SER B 1 98 ? -5.25 -16.234 -2.184 1 98.38 98 SER B C 1
ATOM 2113 O O . SER B 1 98 ? -5.207 -17.234 -2.904 1 98.38 98 SER B O 1
ATOM 2115 N N . ASN B 1 99 ? -4.203 -15.398 -2.068 1 98.12 99 ASN B N 1
ATOM 2116 C CA . ASN B 1 99 ? -2.992 -15.586 -2.857 1 98.12 99 ASN B CA 1
ATOM 2117 C C . ASN B 1 99 ? -2.295 -16.906 -2.504 1 98.12 99 ASN B C 1
ATOM 2119 O O . ASN B 1 99 ? -1.82 -17.609 -3.389 1 98.12 99 ASN B O 1
ATOM 2123 N N . MET B 1 100 ? -2.283 -17.188 -1.248 1 97.44 100 MET B N 1
ATOM 2124 C CA . MET B 1 100 ? -1.629 -18.422 -0.807 1 97.44 100 MET B CA 1
ATOM 2125 C C . MET B 1 100 ? -2.396 -19.641 -1.287 1 97.44 100 MET B C 1
ATOM 2127 O O . MET B 1 100 ? -1.812 -20.719 -1.479 1 97.44 100 MET B O 1
ATOM 2131 N N . SER B 1 101 ? -3.664 -19.516 -1.52 1 97.88 101 SER B N 1
ATOM 2132 C CA . SER B 1 101 ? -4.496 -20.625 -1.944 1 97.88 101 SER B CA 1
ATOM 2133 C C . SER B 1 101 ? -4.227 -21 -3.398 1 97.88 101 SER B C 1
ATOM 2135 O O . SER B 1 101 ? -4.781 -21.969 -3.91 1 97.88 101 SER B O 1
ATOM 2137 N N . LYS B 1 102 ? -3.377 -20.281 -4.074 1 97.81 102 LYS B N 1
ATOM 2138 C CA . LYS B 1 102 ? -2.916 -20.656 -5.406 1 97.81 102 LYS B CA 1
ATOM 2139 C C . LYS B 1 102 ? -2.08 -21.938 -5.352 1 97.81 102 LYS B C 1
ATOM 2141 O O . LYS B 1 102 ? -1.881 -22.594 -6.375 1 97.81 102 LYS B O 1
ATOM 2146 N N . LEU B 1 103 ? -1.594 -22.234 -4.254 1 97.88 103 LEU B N 1
ATOM 2147 C CA . LEU B 1 103 ? -0.732 -23.406 -4.051 1 97.88 103 LEU B CA 1
ATOM 2148 C C . LEU B 1 103 ? -1.54 -24.688 -4.105 1 97.88 103 LEU B C 1
ATOM 2150 O O . LEU B 1 103 ? -2.713 -24.719 -3.727 1 97.88 103 LEU B O 1
ATOM 2154 N N . CYS B 1 104 ? -0.819 -25.641 -4.621 1 98.31 104 CYS B N 1
ATOM 2155 C CA . CYS B 1 104 ? -1.312 -27.016 -4.449 1 98.31 104 CYS B CA 1
ATOM 2156 C C . CYS B 1 104 ? -0.734 -27.641 -3.191 1 98.31 104 CYS B C 1
ATOM 2158 O O . CYS B 1 104 ? 0.473 -27.578 -2.955 1 98.31 104 CYS B O 1
ATOM 2160 N N . ARG B 1 105 ? -1.523 -28.312 -2.398 1 97.06 105 ARG B N 1
ATOM 2161 C CA . ARG B 1 105 ? -1.122 -28.828 -1.093 1 97.06 105 ARG B CA 1
ATOM 2162 C C . ARG B 1 105 ? -0.223 -30.047 -1.239 1 97.06 105 ARG B C 1
ATOM 2164 O O . ARG B 1 105 ? 0.493 -30.422 -0.304 1 97.06 105 ARG B O 1
ATOM 2171 N N . ASN B 1 106 ? -0.397 -30.656 -2.402 1 97.62 106 ASN B N 1
ATOM 2172 C CA . ASN B 1 106 ? 0.406 -31.828 -2.719 1 97.62 106 ASN B CA 1
ATOM 2173 C C . ASN B 1 106 ? 0.504 -32.062 -4.227 1 97.62 106 ASN B C 1
ATOM 2175 O O . ASN B 1 106 ? -0.098 -31.312 -5.008 1 97.62 106 ASN B O 1
ATOM 2179 N N . GLU B 1 107 ? 1.285 -33.094 -4.508 1 98.06 107 GLU B N 1
ATOM 2180 C CA . GLU B 1 107 ? 1.547 -33.312 -5.926 1 98.06 107 GLU B CA 1
ATOM 2181 C C . GLU B 1 107 ? 0.281 -33.75 -6.656 1 98.06 107 GLU B C 1
ATOM 2183 O O . GLU B 1 107 ? 0.086 -33.406 -7.824 1 98.06 107 GLU B O 1
ATOM 2188 N N . GLU B 1 108 ? -0.513 -34.469 -5.957 1 98.5 108 GLU B N 1
ATOM 2189 C CA . GLU B 1 108 ? -1.763 -34.938 -6.566 1 98.5 108 GLU B CA 1
ATOM 2190 C C . GLU B 1 108 ? -2.621 -33.75 -6.992 1 98.5 108 GLU B C 1
ATOM 2192 O O . GLU B 1 108 ? -3.164 -33.719 -8.102 1 98.5 108 GLU B O 1
ATOM 2197 N N . GLU B 1 109 ? -2.734 -32.75 -6.133 1 98.62 109 GLU B N 1
ATOM 2198 C CA . GLU B 1 109 ? -3.469 -31.516 -6.469 1 98.62 109 GLU B CA 1
ATOM 2199 C C . GLU B 1 109 ? -2.846 -30.812 -7.668 1 98.62 109 GLU B C 1
ATOM 2201 O O . GLU B 1 109 ? -3.557 -30.234 -8.492 1 98.62 109 GLU B O 1
ATOM 2206 N N . ALA B 1 110 ? -1.547 -30.844 -7.785 1 98.75 110 ALA B N 1
ATOM 2207 C CA . ALA B 1 110 ? -0.852 -30.219 -8.906 1 98.75 110 ALA B CA 1
ATOM 2208 C C . ALA B 1 110 ? -1.178 -30.938 -10.219 1 98.75 110 ALA B C 1
ATOM 2210 O O . ALA B 1 110 ? -1.483 -30.281 -11.219 1 98.75 110 ALA B O 1
ATOM 2211 N N . LYS B 1 111 ? -1.122 -32.219 -10.102 1 98.56 111 LYS B N 1
ATOM 2212 C CA . LYS B 1 111 ? -1.464 -33 -11.281 1 98.56 111 LYS B CA 1
ATOM 2213 C C . LYS B 1 111 ? -2.906 -32.75 -11.711 1 98.56 111 LYS B C 1
ATOM 2215 O O . LYS B 1 111 ? -3.18 -32.562 -12.898 1 98.56 111 LYS B O 1
ATOM 2220 N N . GLU B 1 112 ? -3.752 -32.719 -10.711 1 98.62 112 GLU B N 1
ATOM 2221 C CA . GLU B 1 112 ? -5.152 -32.438 -11 1 98.62 112 GLU B CA 1
ATOM 2222 C C . GLU B 1 112 ? -5.32 -31.062 -11.625 1 98.62 112 GLU B C 1
ATOM 2224 O O . GLU B 1 112 ? -6.148 -30.875 -12.516 1 98.62 112 GLU B O 1
ATOM 2229 N N . THR B 1 113 ? -4.629 -30.125 -11.164 1 98.75 113 THR B N 1
ATOM 2230 C CA . THR B 1 113 ? -4.711 -28.75 -11.664 1 98.75 113 THR B CA 1
ATOM 2231 C C . THR B 1 113 ? -4.207 -28.672 -13.102 1 98.75 113 THR B C 1
ATOM 2233 O O . THR B 1 113 ? -4.812 -28 -13.938 1 98.75 113 THR B O 1
ATOM 2236 N N . VAL B 1 114 ? -3.098 -29.344 -13.383 1 98.38 114 VAL B N 1
ATOM 2237 C CA . VAL B 1 114 ? -2.574 -29.375 -14.742 1 98.38 114 VAL B CA 1
ATOM 2238 C C . VAL B 1 114 ? -3.623 -29.953 -15.688 1 98.38 114 VAL B C 1
ATOM 2240 O O . VAL B 1 114 ? -3.863 -29.422 -16.766 1 98.38 114 VAL B O 1
ATOM 2243 N N . GLU B 1 115 ? -4.258 -31.047 -15.266 1 97.62 115 GLU B N 1
ATOM 2244 C CA . GLU B 1 115 ? -5.312 -31.672 -16.062 1 97.62 115 GLU B CA 1
ATOM 2245 C C . GLU B 1 115 ? -6.5 -30.734 -16.234 1 97.62 115 GLU B C 1
ATOM 2247 O O . GLU B 1 115 ? -7.105 -30.672 -17.297 1 97.62 115 GLU B O 1
ATOM 2252 N N . TYR B 1 116 ? -6.82 -30.047 -15.141 1 98.19 116 TYR B N 1
ATOM 2253 C CA . TYR B 1 116 ? -7.914 -29.094 -15.156 1 98.19 116 TYR B CA 1
ATOM 2254 C C . TYR B 1 116 ? -7.699 -28.031 -16.234 1 98.19 116 TYR B C 1
ATOM 2256 O O . TYR B 1 116 ? -8.633 -27.688 -16.969 1 98.19 116 TYR B O 1
ATOM 2264 N N . TYR B 1 117 ? -6.512 -27.562 -16.484 1 98 117 TYR B N 1
ATOM 2265 C CA . TYR B 1 117 ? -6.223 -26.484 -17.406 1 98 117 TYR B CA 1
ATOM 2266 C C . TYR B 1 117 ? -6.375 -26.938 -18.844 1 98 117 TYR B C 1
ATOM 2268 O O . TYR B 1 117 ? -6.52 -26.125 -19.766 1 98 117 TYR B O 1
ATOM 2276 N N . LYS B 1 118 ? -6.371 -28.219 -19.078 1 96.06 118 LYS B N 1
ATOM 2277 C CA . LYS B 1 118 ? -6.625 -28.75 -20.406 1 96.06 118 LYS B CA 1
ATOM 2278 C C . LYS B 1 118 ? -8.07 -28.5 -20.828 1 96.06 118 LYS B C 1
ATOM 2280 O O . LYS B 1 118 ? -8.398 -28.562 -22.016 1 96.06 118 LYS B O 1
ATOM 2285 N N . THR B 1 119 ? -8.906 -28.328 -19.812 1 96.69 119 THR B N 1
ATOM 2286 C CA . THR B 1 119 ? -10.328 -28.172 -20.109 1 96.69 119 THR B CA 1
ATOM 2287 C C . THR B 1 119 ? -10.727 -26.688 -20.078 1 96.69 119 THR B C 1
ATOM 2289 O O . THR B 1 119 ? -11.875 -26.344 -20.359 1 96.69 119 THR B O 1
ATOM 2292 N N . VAL B 1 120 ? -9.812 -25.812 -19.734 1 96.31 120 VAL B N 1
ATOM 2293 C CA . VAL B 1 120 ? -10.094 -24.391 -19.594 1 96.31 120 VAL B CA 1
ATOM 2294 C C . VAL B 1 120 ? -9.977 -23.688 -20.938 1 96.31 120 VAL B C 1
ATOM 2296 O O . VAL B 1 120 ? -8.938 -23.797 -21.609 1 96.31 120 VAL B O 1
ATOM 2299 N N . PRO B 1 121 ? -11.055 -22.984 -21.344 1 96 121 PRO B N 1
ATOM 2300 C CA . PRO B 1 121 ? -10.961 -22.234 -22.609 1 96 121 PRO B CA 1
ATOM 2301 C C . PRO B 1 121 ? -9.789 -21.266 -22.625 1 96 121 PRO B C 1
ATOM 2303 O O . PRO B 1 121 ? -9.531 -20.578 -21.641 1 96 121 PRO B O 1
ATOM 2306 N N . GLY B 1 122 ? -9.008 -21.25 -23.719 1 94.31 122 GLY B N 1
ATOM 2307 C CA . GLY B 1 122 ? -7.879 -20.328 -23.844 1 94.31 122 GLY B CA 1
ATOM 2308 C C . GLY B 1 122 ? -6.551 -20.969 -23.5 1 94.31 122 GLY B C 1
ATOM 2309 O O . GLY B 1 122 ? -5.492 -20.375 -23.734 1 94.31 122 GLY B O 1
ATOM 2310 N N . PHE B 1 123 ? -6.672 -22.188 -22.984 1 95.69 123 PHE B N 1
ATOM 2311 C CA . PHE B 1 123 ? -5.449 -22.844 -22.547 1 95.69 123 PHE B CA 1
ATOM 2312 C C . PHE B 1 123 ? -5.137 -24.047 -23.438 1 95.69 123 PHE B C 1
ATOM 2314 O O . PHE B 1 123 ? -4.301 -24.875 -23.094 1 95.69 123 PHE B O 1
ATOM 2321 N N . GLU B 1 124 ? -5.789 -24.156 -24.531 1 92.38 124 GLU B N 1
ATOM 2322 C CA . GLU B 1 124 ? -5.68 -25.297 -25.438 1 92.38 124 GLU B CA 1
ATOM 2323 C C . GLU B 1 124 ? -4.238 -25.516 -25.875 1 92.38 124 GLU B C 1
ATOM 2325 O O . GLU B 1 124 ? -3.785 -26.656 -26 1 92.38 124 GLU B O 1
ATOM 2330 N N . ASN B 1 125 ? -3.529 -24.391 -26.094 1 92.88 125 ASN B N 1
ATOM 2331 C CA . ASN B 1 125 ? -2.16 -24.5 -26.578 1 92.88 125 ASN B CA 1
ATOM 2332 C C . ASN B 1 125 ? -1.15 -24.031 -25.547 1 92.88 125 ASN B C 1
ATOM 2334 O O . ASN B 1 125 ? -0.048 -23.594 -25.891 1 92.88 125 ASN B O 1
ATOM 2338 N N . VAL B 1 126 ? -1.622 -24.016 -24.344 1 95.38 126 VAL B N 1
ATOM 2339 C CA . VAL B 1 126 ? -0.745 -23.562 -23.266 1 95.38 126 VAL B CA 1
ATOM 2340 C C . VAL B 1 126 ? -0.177 -24.781 -22.531 1 95.38 126 VAL B C 1
ATOM 2342 O O . VAL B 1 126 ? -0.924 -25.672 -22.125 1 95.38 126 VAL B O 1
ATOM 2345 N N . GLU B 1 127 ? 1.169 -24.797 -22.5 1 97.62 127 GLU B N 1
ATOM 2346 C CA . GLU B 1 127 ? 1.782 -25.859 -21.703 1 97.62 127 GLU B CA 1
ATOM 2347 C C . GLU B 1 127 ? 1.805 -25.484 -20.219 1 97.62 127 GLU B C 1
ATOM 2349 O O . GLU B 1 127 ? 2.467 -24.531 -19.828 1 97.62 127 GLU B O 1
ATOM 2354 N N . VAL B 1 128 ? 1.062 -26.234 -19.453 1 98.5 128 VAL B N 1
ATOM 2355 C CA . VAL B 1 128 ? 0.982 -26.016 -18.016 1 98.5 128 VAL B CA 1
ATOM 2356 C C . VAL B 1 128 ? 1.805 -27.062 -17.281 1 98.5 128 VAL B C 1
ATOM 2358 O O . VAL B 1 128 ? 1.67 -28.266 -17.547 1 98.5 128 VAL B O 1
ATOM 2361 N N . LYS B 1 129 ? 2.676 -26.609 -16.375 1 98.5 129 LYS B N 1
ATOM 2362 C CA . LYS B 1 129 ? 3.521 -27.5 -15.586 1 98.5 129 LYS B CA 1
ATOM 2363 C C . LYS B 1 129 ? 3.422 -27.188 -14.102 1 98.5 129 LYS B C 1
ATOM 2365 O O . LYS B 1 129 ? 2.77 -26.203 -13.711 1 98.5 129 LYS B O 1
ATOM 2370 N N . TYR B 1 130 ? 3.908 -28.094 -13.328 1 98.69 130 TYR B N 1
ATOM 2371 C CA . TYR B 1 130 ? 3.99 -27.828 -11.898 1 98.69 130 TYR B CA 1
ATOM 2372 C C . TYR B 1 130 ? 5.395 -28.094 -11.375 1 98.69 130 TYR B C 1
ATOM 2374 O O . TYR B 1 130 ? 6.191 -28.766 -12.031 1 98.69 130 TYR B O 1
ATOM 2382 N N . ARG B 1 131 ? 5.762 -27.516 -10.281 1 98.19 131 ARG B N 1
ATOM 2383 C CA . ARG B 1 131 ? 7.027 -27.734 -9.586 1 98.19 131 ARG B CA 1
ATOM 2384 C C . ARG B 1 131 ? 6.836 -27.719 -8.078 1 98.19 131 ARG B C 1
ATOM 2386 O O . ARG B 1 131 ? 5.867 -27.141 -7.574 1 98.19 131 ARG B O 1
ATOM 2393 N N . LEU B 1 132 ? 7.758 -28.406 -7.414 1 97.88 132 LEU B N 1
ATOM 2394 C CA . LEU B 1 132 ? 7.809 -28.328 -5.957 1 97.88 132 LEU B CA 1
ATOM 2395 C C . LEU B 1 132 ? 8.211 -26.922 -5.508 1 97.88 132 LEU B C 1
ATOM 2397 O O . LEU B 1 132 ? 9.133 -26.328 -6.07 1 97.88 132 LEU B O 1
ATOM 2401 N N . ALA B 1 133 ? 7.449 -26.453 -4.512 1 96.38 133 ALA B N 1
ATOM 2402 C CA . ALA B 1 133 ? 7.773 -25.141 -3.963 1 96.38 133 ALA B CA 1
ATOM 2403 C C . ALA B 1 133 ? 9 -25.219 -3.055 1 96.38 133 ALA B C 1
ATOM 2405 O O . ALA B 1 133 ? 9.414 -26.297 -2.645 1 96.38 133 ALA B O 1
ATOM 2406 N N . SER B 1 134 ? 9.523 -24.016 -2.789 1 91.75 134 SER B N 1
ATOM 2407 C CA . SER B 1 134 ? 10.758 -23.953 -2.016 1 91.75 134 SER B CA 1
ATOM 2408 C C . SER B 1 134 ? 10.547 -24.438 -0.586 1 91.75 134 SER B C 1
ATOM 2410 O O . SER B 1 134 ? 11.5 -24.781 0.105 1 91.75 134 SER B O 1
ATOM 2412 N N . ASP B 1 135 ? 9.344 -24.438 -0.182 1 89.19 135 ASP B N 1
ATOM 2413 C CA . ASP B 1 135 ? 9.078 -24.875 1.181 1 89.19 135 ASP B CA 1
ATOM 2414 C C . ASP B 1 135 ? 9.125 -26.406 1.279 1 89.19 135 ASP B C 1
ATOM 2416 O O . ASP B 1 135 ? 9.047 -26.969 2.373 1 89.19 135 ASP B O 1
ATOM 2420 N N . GLY B 1 136 ? 9.125 -27.078 0.147 1 92.75 136 GLY B N 1
ATOM 2421 C CA . GLY B 1 136 ? 9.328 -28.516 0.093 1 92.75 136 GLY B CA 1
ATOM 2422 C C . GLY B 1 136 ? 8.055 -29.312 0.267 1 92.75 136 GLY B C 1
ATOM 2423 O O . GLY B 1 136 ? 8.078 -30.547 0.281 1 92.75 136 GLY B O 1
ATOM 2424 N N . THR B 1 137 ? 6.996 -28.641 0.409 1 94.25 137 THR B N 1
ATOM 2425 C CA . THR B 1 137 ? 5.758 -29.344 0.73 1 94.25 137 THR B CA 1
ATOM 2426 C C . THR B 1 137 ? 4.676 -29.016 -0.294 1 94.25 137 THR B C 1
ATOM 2428 O O . THR B 1 137 ? 3.934 -29.906 -0.72 1 94.25 137 THR B O 1
ATOM 2431 N N . HIS B 1 138 ? 4.59 -27.844 -0.769 1 97.44 138 HIS B N 1
ATOM 2432 C CA . HIS B 1 138 ? 3.543 -27.406 -1.687 1 97.44 138 HIS B CA 1
ATOM 2433 C C . HIS B 1 138 ? 4.031 -27.438 -3.131 1 97.44 138 HIS B C 1
ATOM 2435 O O . HIS B 1 138 ? 5.219 -27.641 -3.387 1 97.44 138 HIS B O 1
ATOM 2441 N N . TYR B 1 139 ? 3.078 -27.281 -3.996 1 98.44 139 TYR B N 1
ATOM 2442 C CA . TYR B 1 139 ? 3.41 -27.281 -5.418 1 98.44 139 TYR B CA 1
ATOM 2443 C C . TYR B 1 139 ? 2.824 -26.047 -6.105 1 98.44 139 TYR B C 1
ATOM 2445 O O . TYR B 1 139 ? 1.759 -25.562 -5.719 1 98.44 139 TYR B O 1
ATOM 2453 N N . VAL B 1 140 ? 3.482 -25.594 -7.105 1 98.5 140 VAL B N 1
ATOM 2454 C CA . VAL B 1 140 ? 3.086 -24.422 -7.875 1 98.5 140 VAL B CA 1
ATOM 2455 C C . VAL B 1 140 ? 2.807 -24.812 -9.32 1 98.5 140 VAL B C 1
ATOM 2457 O O . VAL B 1 140 ? 3.604 -25.531 -9.945 1 98.5 140 VAL B O 1
ATOM 2460 N N . VAL B 1 141 ? 1.703 -24.422 -9.797 1 98.62 141 VAL B N 1
ATOM 2461 C CA . VAL B 1 141 ? 1.362 -24.609 -11.203 1 98.62 141 VAL B CA 1
ATOM 2462 C C . VAL B 1 141 ? 1.623 -23.328 -11.984 1 98.62 141 VAL B C 1
ATOM 2464 O O . VAL B 1 141 ? 1.346 -22.234 -11.5 1 98.62 141 VAL B O 1
ATOM 2467 N N . TYR B 1 142 ? 2.207 -23.516 -13.164 1 98.06 142 TYR B N 1
ATOM 2468 C CA . TYR B 1 142 ? 2.615 -22.328 -13.898 1 98.06 142 TYR B CA 1
ATOM 2469 C C . TYR B 1 142 ? 2.586 -22.578 -15.398 1 98.06 142 TYR B C 1
ATOM 2471 O O . TYR B 1 142 ? 2.543 -23.719 -15.844 1 98.06 142 TYR B O 1
ATOM 2479 N N . ASN B 1 143 ? 2.465 -21.5 -16.156 1 97.94 143 ASN B N 1
ATOM 2480 C CA . ASN B 1 143 ? 2.67 -21.531 -17.609 1 97.94 143 ASN B CA 1
ATOM 2481 C C . ASN B 1 143 ? 4.129 -21.797 -17.969 1 97.94 143 ASN B C 1
ATOM 2483 O O . ASN B 1 143 ? 5.012 -21.016 -17.625 1 97.94 143 ASN B O 1
ATOM 2487 N N . ALA B 1 144 ? 4.363 -22.828 -18.641 1 97.38 144 ALA B N 1
ATOM 2488 C CA . ALA B 1 144 ? 5.727 -23.297 -18.891 1 97.38 144 ALA B CA 1
ATOM 2489 C C . ALA B 1 144 ? 6.5 -22.297 -19.734 1 97.38 144 ALA B C 1
ATOM 2491 O O . ALA B 1 144 ? 7.715 -22.156 -19.594 1 97.38 144 ALA B O 1
ATOM 2492 N N . GLU B 1 145 ? 5.812 -21.641 -20.609 1 96.38 145 GLU B N 1
ATOM 2493 C CA . GLU B 1 145 ? 6.457 -20.719 -21.531 1 96.38 145 GLU B CA 1
ATOM 2494 C C . GLU B 1 145 ? 6.809 -19.406 -20.844 1 96.38 145 GLU B C 1
ATOM 2496 O O . GLU B 1 145 ? 7.945 -18.938 -20.922 1 96.38 145 GLU B O 1
ATOM 2501 N N . SER B 1 146 ? 5.887 -18.859 -20.141 1 93.88 146 SER B N 1
ATOM 2502 C CA . SER B 1 146 ? 6.066 -17.516 -19.578 1 93.88 146 SER B CA 1
ATOM 2503 C C . SER B 1 146 ? 6.582 -17.594 -18.141 1 93.88 146 SER B C 1
ATOM 2505 O O . SER B 1 146 ? 7.098 -16.609 -17.625 1 93.88 146 SER B O 1
ATOM 2507 N N . GLY B 1 147 ? 6.332 -18.703 -17.516 1 94.44 147 GLY B N 1
ATOM 2508 C CA . GLY B 1 147 ? 6.68 -18.812 -16.109 1 94.44 147 GLY B CA 1
ATOM 2509 C C . GLY B 1 147 ? 5.633 -18.234 -15.188 1 94.44 147 GLY B C 1
ATOM 2510 O O . GLY B 1 147 ? 5.785 -18.266 -13.969 1 94.44 147 GLY B O 1
ATOM 2511 N N . LYS B 1 148 ? 4.582 -17.766 -15.789 1 94.56 148 LYS B N 1
ATOM 2512 C CA . LYS B 1 148 ? 3.525 -17.156 -15 1 94.56 148 LYS B CA 1
ATOM 2513 C C . LYS B 1 148 ? 2.844 -18.172 -14.094 1 94.56 148 LYS B C 1
ATOM 2515 O O . LYS B 1 148 ? 2.42 -19.234 -14.555 1 94.56 148 LYS B O 1
ATOM 2520 N N . ILE B 1 149 ? 2.74 -17.828 -12.82 1 97.12 149 ILE B N 1
ATOM 2521 C CA . ILE B 1 149 ? 2.051 -18.672 -11.852 1 97.12 149 ILE B CA 1
ATOM 2522 C C . ILE B 1 149 ? 0.554 -18.688 -12.148 1 97.12 149 ILE B C 1
ATOM 2524 O O . ILE B 1 149 ? -0.036 -17.641 -12.453 1 97.12 149 ILE B O 1
ATOM 2528 N N . LEU B 1 150 ? -0.009 -19.859 -12.07 1 97.94 150 LEU B N 1
ATOM 2529 C CA . LEU B 1 150 ? -1.437 -20.047 -12.312 1 97.94 150 LEU B CA 1
ATOM 2530 C C . LEU B 1 150 ? -2.164 -20.391 -11.016 1 97.94 150 LEU B C 1
ATOM 2532 O O . LEU B 1 150 ? -1.542 -20.844 -10.047 1 97.94 150 LEU B O 1
ATOM 2536 N N . LYS B 1 151 ? -3.436 -20.219 -11.016 1 98 151 LYS B N 1
ATOM 2537 C CA . LYS B 1 151 ? -4.281 -20.594 -9.875 1 98 151 LYS B CA 1
ATOM 2538 C C . LYS B 1 151 ? -4.504 -22.094 -9.82 1 98 151 LYS B C 1
ATOM 2540 O O . LYS B 1 151 ? -4.816 -22.719 -10.836 1 98 151 LYS B O 1
ATOM 2545 N N . SER B 1 152 ? -4.371 -22.641 -8.734 1 98.31 152 SER B N 1
ATOM 2546 C CA . SER B 1 152 ? -4.77 -24.047 -8.586 1 98.31 152 SER B CA 1
ATOM 2547 C C . SER B 1 152 ? -6.27 -24.203 -8.797 1 98.31 152 SER B C 1
ATOM 2549 O O . SER B 1 152 ? -7.031 -23.25 -8.688 1 98.31 152 SER B O 1
ATOM 2551 N N . LYS B 1 153 ? -6.617 -25.375 -9.141 1 97.38 153 LYS B N 1
ATOM 2552 C CA . LYS B 1 153 ? -8.039 -25.641 -9.281 1 97.38 153 LYS B CA 1
ATOM 2553 C C . LYS B 1 153 ? -8.766 -25.484 -7.945 1 97.38 153 LYS B C 1
ATOM 2555 O O . LYS B 1 153 ? -9.992 -25.359 -7.914 1 97.38 153 LYS B O 1
ATOM 2560 N N . TYR B 1 154 ? -8.062 -25.422 -6.828 1 97.75 154 TYR B N 1
ATOM 2561 C CA . TYR B 1 154 ? -8.617 -25.312 -5.48 1 97.75 154 TYR B CA 1
ATOM 2562 C C . TYR B 1 154 ? -8.508 -23.891 -4.957 1 97.75 154 TYR B C 1
ATOM 2564 O O . TYR B 1 154 ? -8.781 -23.625 -3.783 1 97.75 154 TYR B O 1
ATOM 2572 N N . PHE B 1 155 ? -8.117 -23 -5.875 1 97.94 155 PHE B N 1
ATOM 2573 C CA . PHE B 1 155 ? -7.977 -21.578 -5.562 1 97.94 155 PHE B CA 1
ATOM 2574 C C . PHE B 1 155 ? -9.289 -21 -5.051 1 97.94 155 PHE B C 1
ATOM 2576 O O . PHE B 1 155 ? -10.367 -21.375 -5.531 1 97.94 155 PHE B O 1
ATOM 2583 N N . THR B 1 156 ? -9.219 -20.141 -4.039 1 97.81 156 THR B N 1
ATOM 2584 C CA . THR B 1 156 ? -10.398 -19.453 -3.52 1 97.81 156 THR B CA 1
ATOM 2585 C C . THR B 1 156 ? -10.25 -17.938 -3.674 1 97.81 156 THR B C 1
ATOM 2587 O O . THR B 1 156 ? -9.234 -17.359 -3.277 1 97.81 156 THR B O 1
ATOM 2590 N N . LEU B 1 157 ? -11.281 -17.328 -4.234 1 97.12 157 LEU B N 1
ATOM 2591 C CA . LEU B 1 157 ? -11.336 -15.875 -4.336 1 97.12 157 LEU B CA 1
ATOM 2592 C C . LEU B 1 157 ? -11.445 -15.242 -2.955 1 97.12 157 LEU B C 1
ATOM 2594 O O . LEU B 1 157 ? -12.031 -15.828 -2.039 1 97.12 157 LEU B O 1
ATOM 2598 N N . PRO B 1 158 ? -10.82 -14.047 -2.84 1 97.81 158 PRO B N 1
ATOM 2599 C CA . PRO B 1 158 ? -11.062 -13.359 -1.57 1 97.81 158 PRO B CA 1
ATOM 2600 C C . PRO B 1 158 ? -12.539 -13.094 -1.318 1 97.81 158 PRO B C 1
ATOM 2602 O O . PRO B 1 158 ? -13.281 -12.758 -2.25 1 97.81 158 PRO B O 1
ATOM 2605 N N . ASN B 1 159 ? -12.914 -13.328 -0.12 1 97.12 159 ASN B N 1
ATOM 2606 C CA . ASN B 1 159 ? -14.297 -13.117 0.289 1 97.12 159 ASN B CA 1
ATOM 2607 C C . ASN B 1 159 ? -14.414 -11.969 1.29 1 97.12 159 ASN B C 1
ATOM 2609 O O . ASN B 1 159 ? -14.039 -12.117 2.453 1 97.12 159 ASN B O 1
ATOM 2613 N N . PHE B 1 160 ? -14.992 -10.844 0.843 1 97.12 160 PHE B N 1
ATOM 2614 C CA . PHE B 1 160 ? -15.062 -9.648 1.685 1 97.12 160 PHE B CA 1
ATOM 2615 C C . PHE B 1 160 ? -16.469 -9.492 2.273 1 97.12 160 PHE B C 1
ATOM 2617 O O . PHE B 1 160 ? -16.797 -8.438 2.807 1 97.12 160 PHE B O 1
ATOM 2624 N N . THR B 1 161 ? -17.281 -10.516 2.195 1 93.31 161 THR B N 1
ATOM 2625 C CA . THR B 1 161 ? -18.688 -10.445 2.586 1 93.31 161 THR B CA 1
ATOM 2626 C C . THR B 1 161 ? -18.828 -10.016 4.047 1 93.31 161 THR B C 1
ATOM 2628 O O . THR B 1 161 ? -19.672 -9.195 4.379 1 93.31 161 THR B O 1
ATOM 2631 N N . GLU B 1 162 ? -17.984 -10.508 4.887 1 92.19 162 GLU B N 1
ATOM 2632 C CA . GLU B 1 162 ? -18.078 -10.203 6.312 1 92.19 162 GLU B CA 1
ATOM 2633 C C . GLU B 1 162 ? -17.734 -8.742 6.586 1 92.19 162 GLU B C 1
ATOM 2635 O O . GLU B 1 162 ? -18.188 -8.172 7.586 1 92.19 162 GLU B O 1
ATOM 2640 N N . MET B 1 163 ? -17.031 -8.148 5.711 1 93.25 163 MET B N 1
ATOM 2641 C CA . MET B 1 163 ? -16.609 -6.758 5.898 1 93.25 163 MET B CA 1
ATOM 2642 C C . MET B 1 163 ? -17.703 -5.801 5.414 1 93.25 163 MET B C 1
ATOM 2644 O O . MET B 1 163 ? -17.688 -4.617 5.758 1 93.25 163 MET B O 1
ATOM 2648 N N . MET B 1 164 ? -18.625 -6.363 4.648 1 89.06 164 MET B N 1
ATOM 2649 C CA . MET B 1 164 ? -19.688 -5.547 4.07 1 89.06 164 MET B CA 1
ATOM 2650 C C . MET B 1 164 ? -20.891 -5.508 4.988 1 89.06 164 MET B C 1
ATOM 2652 O O . MET B 1 164 ? -21.859 -4.781 4.723 1 89.06 164 MET B O 1
ATOM 2656 N N . ALA B 1 165 ? -20.844 -6.34 6.031 1 78.62 165 ALA B N 1
ATOM 2657 C CA . ALA B 1 165 ? -22.016 -6.422 6.91 1 78.62 165 ALA B CA 1
ATOM 2658 C C . ALA B 1 165 ? -22.125 -5.18 7.789 1 78.62 165 ALA B C 1
ATOM 2660 O O . ALA B 1 165 ? -21.125 -4.539 8.102 1 78.62 165 ALA B O 1
#

=== Feature glossary ===
Key to the feature types in this record:

Secondary structure (8-state, DSSP). Secondary structure is the local, repeating backbone conformation. DSSP classifies it into eight states by reading the hydrogen-bond network: three helix types (H, G, I), two β types (E, B), two non-regular types (T, S), and unstructured coil (-).

Backbone torsions (φ/ψ). Backbone dihedral angles. Every residue except chain termini has a φ (preceding-C → N → Cα → C) and a ψ (N → Cα → C → next-N). They are reported in degrees following the IUPAC sign convention. Secondary structure is essentially a statement about which (φ, ψ) basin each residue occupies.

Predicted aligned error. Predicted Aligned Error (PAE) is an AlphaFold confidence matrix: entry (i, j) is the expected error in the position of residue j, in ångströms, when the prediction is superimposed on the true structure at residue i. Low PAE within a block of residues means that block is internally rigid and well-predicted; high PAE between two blocks means their relative placement is uncertain even if each block individually is confident.

B-factor. B-factor (Debye–Waller factor) reflects atomic displacement in the crystal lattice. It is an experimental observable (units Å²), not a prediction; low values mean the atom is pinned down, high values mean it moves or is heterogeneous across the crystal.

Secondary structure (3-state, P-SEA). Three-state secondary structure (P-SEA) collapses the eight DSSP classes into helix (a), strand (b), and coil (c). P-SEA assigns these from Cα geometry alone — distances and angles — without requiring backbone oxygens, so it works on any Cα trace.

Sequence. Primary structure: the covalent order of the twenty standard amino acids along the backbone. Two proteins with the same sequence will (almost always) fold to the same structure; two with 30% identity often share a fold but not the details.

pLDDT. pLDDT is the predicted lDDT-Cα score: AlphaFold's confidence that the local environment of each residue (all inter-atomic distances within 15 Å) is correctly placed. It is a per-residue number between 0 and 100, with higher meaning more reliable.

InterPro / GO / CATH / organism. Functional annotations link the protein to curated databases. InterPro entries identify conserved domains and families by matching the sequence against member-database signatures (Pfam, PROSITE, CDD, …). Gene Ontology (GO) terms describe molecular function, biological process, and cellular component in a controlled vocabulary. CATH places the structure in a hierarchical fold classification (Class/Architecture/Topology/Homologous-superfamily). The organism is the source species.

Contact-map, Ramachandran, and PAE plots. Three diagnostic plots accompany the record. The Cα contact map visualizes the tertiary structure as a 2D adjacency matrix (8 Å cutoff, sequence-local contacts suppressed). The Ramachandran plot shows the distribution of backbone (φ, ψ) torsions, with points in the α and β basins reflecting secondary structure content. The PAE plot shows AlphaFold's inter-residue confidence as a color matrix.

mmCIF coordinates. The mmCIF table is the protein's shape written out atom by atom. For each backbone N, Cα, C, and carbonyl O, it records an (x, y, z) coordinate triple in Å plus the residue type, chain letter, and residue number.

Radius of gyration, Cα contacts, bounding box. Three whole-structure scalars: the radius of gyration (RMS distance of Cα from centroid, in Å), the count of Cα–Cα contacts (pairs closer than 8 Å and separated by more than four residues in sequence — i.e. tertiary, not local, contacts), and the bounding-box dimensions. Together they distinguish compact globular folds from extended fibres or disordered chains.

Foldseek 3Di. The Foldseek 3Di string encodes local tertiary geometry as a 20-letter alphabet — one character per residue — derived from the relative positions of nearby Cα atoms. Unlike the amino-acid sequence, 3Di is a direct function of the 3D structure, so two proteins with the same fold have similar 3Di strings even at low sequence identity.

Rendered structure images. Six rendered views show the 3D structure from the faces of a cube — i.e. along ±x, ±y, ±z. Rendering representation is drawn randomly per protein from cartoon (secondary-structure ribbons), sticks (backbone bonds), or molecular surface; coloring is either N→C rainbow (blue at the N-terminus through red at the C-terminus) or one color per chain.

Nearest PDB structures. The Foldseek neighbor list gives the closest experimentally determined structures in the PDB, ranked by structural alignment. TM-score near 1 means near-identical fold; near 0.3 means only rough topology match. This is how one finds what a novel AlphaFold prediction most resembles in the solved-structure universe.

Solvent-accessible surface area. SASA measures how much of the protein is reachable by solvent. It is computed by rolling a water-sized probe over the atomic surface and summing the exposed area (Å²). Per-residue SASA distinguishes core (buried, low SASA) from surface (exposed, high SASA) residues; total SASA is a whole-molecule size measure.